Protein AF-A0A1E3VVE1-F1 (afdb_monomer_lite)

Organism: NCBI:txid1774970

Sequence (186 aa):
MEAKRVALVDAIGKYRAAEKAQRANGASNAAPSPAVTKALVAVREAETAFQTAHQAFSEAQDMSMVVTVPTAKLRGAAAQLDKATEDRVKTHVLSPGDGWVSDVRIRPGAVMNAGMPAFPLVESGPWWVNANFKETDLQRIRKGSRRPSSWTCIPATPSRVRLRASAPAPAPFSRCCRRRTPPATG

Secondary structure (DSSP, 8-state):
-HHHHHHHHHHHHHHHHHHHHHHHTT-TTSPPPHHHHHHHHHHHHHHHHHHHHHHHHHHHHHHHHS--HHHHHHHHHHHHHHHHHHHHHHTS---SSSEEE------TT----TTS----EEE-S---------HHHHTT--TT-EEEE--TTS-S--EEEEP---PPPPP---------PPPPP-

pLDDT: mean 76.8, std 15.18, range [36.53, 95.44]

Radius of gyration: 42.56 Å; chains: 1; bounding box: 85×66×102 Å

Foldseek 3Di:
DVVLVVQLVVLVVQLVVQLVVCVVVVNPPPDRDPSNVVSVVSNVVSVVVVVVVVVVVVVVVVVVVPCPVVNVVVVVVVVVVVVVVVVVVVVDDDDPADFDWPDQPDDVPDDDDPPDDRTDTDHPDDDDDDDDDDPVCVVVDDQQDWDFDDDPVDHDDGDTDGDDDDDDDDDPDDPPDDDDDDDDDD

InterPro domains:
  IPR050739 Membrane Fusion Protein [PTHR30386] (27-157)

Structure (mmCIF, N/CA/C/O backbone):
data_AF-A0A1E3VVE1-F1
#
_entry.id   AF-A0A1E3VVE1-F1
#
loop_
_atom_site.group_PDB
_atom_site.id
_atom_site.type_symbol
_atom_site.label_atom_id
_atom_site.label_alt_id
_atom_site.label_comp_id
_atom_site.label_asym_id
_atom_site.label_entity_id
_atom_site.label_seq_id
_atom_site.pdbx_PDB_ins_code
_atom_site.Cartn_x
_atom_site.Cartn_y
_atom_site.Cartn_z
_atom_site.occupancy
_atom_site.B_iso_or_equiv
_atom_site.auth_seq_id
_atom_site.auth_comp_id
_atom_site.auth_asym_id
_atom_site.auth_atom_id
_atom_site.pdbx_PDB_model_num
ATOM 1 N N . MET A 1 1 ? -24.008 -4.922 25.635 1.00 80.19 1 MET A N 1
ATOM 2 C CA . MET A 1 1 ? -24.597 -3.706 25.032 1.00 80.19 1 MET A CA 1
ATOM 3 C C . MET A 1 1 ? -26.110 -3.789 24.908 1.00 80.19 1 MET A C 1
ATOM 5 O O . MET A 1 1 ? -26.777 -2.963 25.516 1.00 80.19 1 MET A O 1
ATOM 9 N N . GLU A 1 2 ? -26.665 -4.793 24.218 1.00 86.62 2 GLU A N 1
ATOM 10 C CA . GLU A 1 2 ? -28.115 -4.839 23.950 1.00 86.62 2 GLU A CA 1
ATOM 11 C C . GLU A 1 2 ? -28.983 -4.852 25.217 1.00 86.62 2 GLU A C 1
ATOM 13 O O . GLU A 1 2 ? -29.911 -4.061 25.327 1.00 86.62 2 GLU A O 1
ATOM 18 N N . ALA A 1 3 ? -28.612 -5.625 26.241 1.00 88.44 3 ALA A N 1
ATOM 19 C CA . ALA A 1 3 ? -29.336 -5.631 27.517 1.00 88.44 3 ALA A CA 1
ATOM 20 C C . ALA A 1 3 ? -29.378 -4.251 28.212 1.00 88.44 3 ALA A C 1
ATOM 22 O O . ALA A 1 3 ? -30.385 -3.888 28.813 1.00 88.44 3 ALA A O 1
ATOM 23 N N . LYS A 1 4 ? -28.302 -3.454 28.115 1.00 90.19 4 LYS A N 1
ATOM 24 C CA . LYS A 1 4 ? -28.243 -2.096 28.689 1.00 90.19 4 LYS A CA 1
ATOM 25 C C . LYS A 1 4 ? -29.022 -1.089 27.838 1.00 90.19 4 LYS A C 1
ATOM 27 O O . LYS A 1 4 ? -29.654 -0.196 28.390 1.00 90.19 4 LYS A O 1
ATOM 32 N N . ARG A 1 5 ? -29.032 -1.272 26.512 1.00 91.69 5 ARG A N 1
ATOM 33 C CA . ARG A 1 5 ? -29.854 -0.492 25.574 1.00 91.69 5 ARG A CA 1
ATOM 34 C C . ARG A 1 5 ? -31.345 -0.700 25.839 1.00 91.69 5 ARG A C 1
ATOM 36 O O . ARG A 1 5 ? -32.075 0.275 25.969 1.00 91.69 5 ARG A O 1
ATOM 43 N N . VAL A 1 6 ? -31.774 -1.955 25.978 1.00 94.38 6 VAL A N 1
ATOM 44 C CA . VAL A 1 6 ? -33.163 -2.309 26.311 1.00 94.38 6 VAL A CA 1
ATOM 45 C C . VAL A 1 6 ? -33.553 -1.733 27.675 1.00 94.38 6 VAL A C 1
ATOM 47 O O . VAL A 1 6 ? -34.581 -1.074 27.777 1.00 94.38 6 VAL A O 1
ATOM 50 N N . ALA A 1 7 ? -32.689 -1.851 28.689 1.00 91.50 7 ALA A N 1
ATOM 51 C CA . ALA A 1 7 ? -32.942 -1.270 30.010 1.00 91.50 7 ALA A CA 1
ATOM 52 C C . ALA A 1 7 ? -33.111 0.264 29.988 1.00 91.50 7 ALA A C 1
ATOM 54 O O . ALA A 1 7 ? -33.963 0.796 30.700 1.00 91.50 7 ALA A O 1
ATOM 55 N N . LEU A 1 8 ? -32.341 0.979 29.157 1.00 92.94 8 LEU A N 1
ATOM 56 C CA . LEU A 1 8 ? -32.493 2.425 28.964 1.00 92.94 8 LEU A CA 1
ATOM 57 C C . LEU A 1 8 ? -33.828 2.770 28.291 1.00 92.94 8 LEU A C 1
ATOM 59 O O . LEU A 1 8 ? -34.530 3.678 28.736 1.00 92.94 8 LEU A O 1
ATOM 63 N N . VAL A 1 9 ? -34.207 2.028 27.248 1.00 94.25 9 VAL A N 1
ATOM 64 C CA . VAL A 1 9 ? -35.487 2.217 26.548 1.00 94.25 9 VAL A CA 1
ATOM 65 C C . VAL A 1 9 ? -36.670 1.951 27.484 1.00 94.25 9 VAL A C 1
ATOM 67 O O . VAL A 1 9 ? -37.613 2.745 27.513 1.00 94.25 9 VAL A O 1
ATOM 70 N N . ASP A 1 10 ? -36.592 0.910 28.311 1.00 94.06 10 ASP A N 1
ATOM 71 C CA . ASP A 1 10 ? -37.613 0.587 29.309 1.00 94.06 10 ASP A CA 1
ATOM 72 C C . ASP A 1 10 ? -37.726 1.672 30.391 1.00 94.06 10 ASP A C 1
ATOM 74 O O . ASP A 1 10 ? -38.835 2.044 30.790 1.00 94.06 10 ASP A O 1
ATOM 78 N N . ALA A 1 11 ? -36.599 2.222 30.856 1.00 92.81 11 ALA A N 1
ATOM 79 C CA . ALA A 1 11 ? -36.581 3.321 31.823 1.00 92.81 11 ALA A CA 1
ATOM 80 C C . ALA A 1 11 ? -37.224 4.596 31.246 1.00 92.81 11 ALA A C 1
ATOM 82 O O . ALA A 1 11 ? -38.060 5.223 31.905 1.00 92.81 11 ALA A O 1
ATOM 83 N N . ILE A 1 12 ? -36.916 4.936 29.989 1.00 94.25 12 ILE A N 1
ATOM 84 C CA . ILE A 1 12 ? -37.543 6.055 29.267 1.00 94.25 12 ILE A CA 1
ATOM 85 C C . ILE A 1 12 ? -39.048 5.807 29.088 1.00 94.25 12 ILE A C 1
ATOM 87 O O . ILE A 1 12 ? -39.853 6.728 29.252 1.00 94.25 12 ILE A O 1
ATOM 91 N N . GLY A 1 13 ? -39.451 4.568 28.792 1.00 93.94 13 GLY A N 1
ATOM 92 C CA . GLY A 1 13 ? -40.857 4.172 28.703 1.00 93.94 13 GLY A CA 1
ATOM 93 C C . GLY A 1 13 ? -41.615 4.403 30.013 1.00 93.94 13 GLY A C 1
ATOM 94 O O . GLY A 1 13 ? -42.691 5.006 30.008 1.00 93.94 13 GLY A O 1
ATOM 95 N N . LYS A 1 14 ? -41.024 4.008 31.148 1.00 90.31 14 LYS A N 1
ATOM 96 C CA . LYS A 1 14 ? -41.589 4.229 32.492 1.00 90.31 14 LYS A CA 1
ATOM 97 C C . LYS A 1 14 ? -41.673 5.714 32.853 1.00 90.31 14 LYS A C 1
ATOM 99 O O . LYS A 1 14 ? -42.687 6.139 33.405 1.00 90.31 14 LYS A O 1
ATOM 104 N N . TYR A 1 15 ? -40.665 6.509 32.495 1.00 91.75 15 TYR A N 1
ATOM 105 C CA . TYR A 1 15 ? -40.691 7.965 32.671 1.00 91.75 15 TYR A CA 1
ATOM 106 C C . TYR A 1 15 ? -41.840 8.616 31.889 1.00 91.75 15 TYR A C 1
ATOM 108 O O . TYR A 1 15 ? -42.638 9.356 32.463 1.00 91.75 15 TYR A O 1
ATOM 116 N N . ARG A 1 16 ? -42.000 8.268 30.605 1.00 92.00 16 ARG A N 1
ATOM 117 C CA . ARG A 1 16 ? -43.096 8.781 29.761 1.00 92.00 16 ARG A CA 1
ATOM 118 C C . ARG A 1 16 ? -44.476 8.375 30.283 1.00 92.00 16 ARG A C 1
ATOM 120 O O . ARG A 1 16 ? -45.411 9.172 30.233 1.00 92.00 16 ARG A O 1
ATOM 127 N N . ALA A 1 17 ? -44.615 7.152 30.796 1.00 91.12 17 ALA A N 1
ATOM 128 C CA . ALA A 1 17 ? -45.859 6.688 31.408 1.00 91.12 17 ALA A CA 1
ATOM 129 C C . ALA A 1 17 ? -46.194 7.471 32.691 1.00 91.12 17 ALA A C 1
ATOM 131 O O . ALA A 1 17 ? -47.341 7.887 32.867 1.00 91.12 17 ALA A O 1
ATOM 132 N N . ALA A 1 18 ? -45.197 7.727 33.545 1.00 87.19 18 ALA A N 1
ATOM 133 C CA . ALA A 1 18 ? -45.356 8.530 34.757 1.00 87.19 18 ALA A CA 1
ATOM 134 C C . ALA A 1 18 ? -45.726 9.989 34.438 1.00 87.19 18 ALA A C 1
ATOM 136 O O . ALA A 1 18 ? -46.613 10.555 35.076 1.00 87.19 18 ALA A O 1
ATOM 137 N N . GLU A 1 19 ? -45.116 10.578 33.408 1.00 87.00 19 GLU A N 1
ATOM 138 C CA . GLU A 1 19 ? -45.442 11.931 32.950 1.00 87.00 19 GLU A CA 1
ATOM 139 C C . GLU A 1 19 ? -46.878 12.017 32.404 1.00 87.00 19 GLU A C 1
ATOM 141 O O . GLU A 1 19 ? -47.630 12.932 32.749 1.00 87.00 19 GLU A O 1
ATOM 146 N N . LYS A 1 20 ? -47.306 11.031 31.603 1.00 87.62 20 LYS A N 1
ATOM 147 C CA . LYS A 1 20 ? -48.684 10.957 31.093 1.00 87.62 20 LYS A CA 1
ATOM 148 C C . LYS A 1 20 ? -49.701 10.814 32.229 1.00 87.62 20 LYS A C 1
ATOM 150 O O . LYS A 1 20 ? -50.738 11.471 32.188 1.00 87.62 20 LYS A O 1
ATOM 155 N N . ALA A 1 21 ? -49.397 10.007 33.246 1.00 85.94 21 ALA A N 1
ATOM 156 C CA . ALA A 1 21 ? -50.237 9.867 34.435 1.00 85.94 21 ALA A CA 1
ATOM 157 C C . ALA A 1 21 ? -50.316 11.176 35.244 1.00 85.94 21 ALA A C 1
ATOM 159 O O . ALA A 1 21 ? -51.396 11.562 35.685 1.00 85.94 21 ALA A O 1
ATOM 160 N N . GLN A 1 22 ? -49.205 11.909 35.376 1.00 82.19 22 GLN A N 1
ATOM 161 C CA . GLN A 1 22 ? -49.193 13.216 36.041 1.00 82.19 22 GLN A CA 1
ATOM 162 C C . GLN A 1 22 ? -50.038 14.257 35.284 1.00 82.19 22 GLN A C 1
ATOM 164 O O . GLN A 1 22 ? -50.779 15.017 35.909 1.00 82.19 22 GLN A O 1
ATOM 169 N N . ARG A 1 23 ? -49.990 14.257 33.944 1.00 82.06 23 ARG A N 1
ATOM 170 C CA . ARG A 1 23 ? -50.844 15.116 33.104 1.00 82.06 23 ARG A CA 1
ATOM 171 C C . ARG A 1 23 ? -52.324 14.733 33.192 1.00 82.06 23 ARG A C 1
ATOM 173 O O . ARG A 1 23 ? -53.169 15.621 33.233 1.00 82.06 23 ARG A O 1
ATOM 180 N N . ALA A 1 24 ? -52.638 13.437 33.258 1.00 83.31 24 ALA A N 1
ATOM 181 C CA . ALA A 1 24 ? -54.012 12.947 33.403 1.00 83.31 24 ALA A CA 1
ATOM 182 C C . ALA A 1 24 ? -54.656 13.366 34.738 1.00 83.31 24 ALA A C 1
ATOM 184 O O . ALA A 1 24 ? -55.852 13.630 34.781 1.00 83.31 24 ALA A O 1
ATOM 185 N N . ASN A 1 25 ? -53.858 13.512 35.799 1.00 77.31 25 ASN A N 1
ATOM 186 C CA . ASN A 1 25 ? -54.318 13.973 37.113 1.00 77.31 25 ASN A CA 1
ATOM 187 C C . ASN A 1 25 ? -54.492 15.507 37.214 1.00 77.31 25 ASN A C 1
ATOM 189 O O . ASN A 1 25 ? -54.613 16.034 38.316 1.00 77.31 25 ASN A O 1
ATOM 193 N N . GLY A 1 26 ? -54.464 16.247 36.096 1.00 68.38 26 GLY A N 1
ATOM 194 C CA . GLY A 1 26 ? -54.665 17.705 36.076 1.00 68.38 26 GLY A CA 1
ATOM 195 C C . GLY A 1 26 ? -53.500 18.530 36.646 1.00 68.38 26 GLY A C 1
ATOM 196 O O . GLY A 1 26 ? -53.610 19.744 36.784 1.00 68.38 26 GLY A O 1
ATOM 197 N N . ALA A 1 27 ? -52.364 17.897 36.951 1.00 64.81 27 ALA A N 1
ATOM 198 C CA . ALA A 1 27 ? -51.213 18.504 37.621 1.00 64.81 27 ALA A CA 1
ATOM 199 C C . ALA A 1 27 ? -50.162 19.068 36.641 1.00 64.81 27 ALA A C 1
ATOM 201 O O . ALA A 1 27 ? -48.963 19.025 36.920 1.00 64.81 27 ALA A O 1
ATOM 202 N N . SER A 1 28 ? -50.587 19.580 35.478 1.00 62.84 28 SER A N 1
ATOM 203 C CA . SER A 1 28 ? -49.683 19.968 34.380 1.00 62.84 28 SER A CA 1
ATOM 204 C C . SER A 1 28 ? -48.711 21.108 34.721 1.00 62.84 28 SER A C 1
ATOM 206 O O . SER A 1 28 ?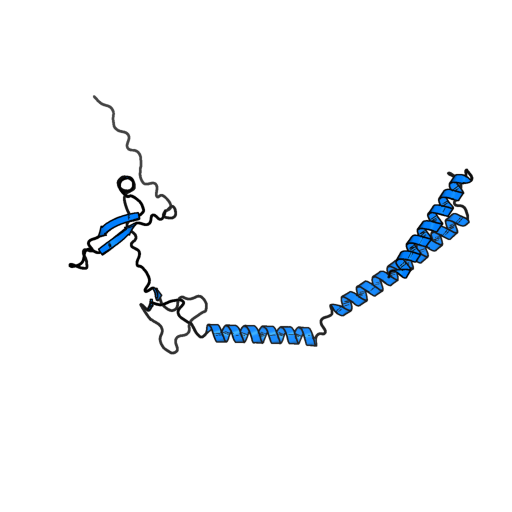 -47.684 21.217 34.063 1.00 62.84 28 SER A O 1
ATOM 208 N N . ASN A 1 29 ? -49.003 21.906 35.758 1.00 62.31 29 ASN A N 1
ATOM 209 C CA . ASN A 1 29 ? -48.165 23.016 36.243 1.00 62.31 29 ASN A CA 1
ATOM 210 C C . ASN A 1 29 ? -47.667 22.824 37.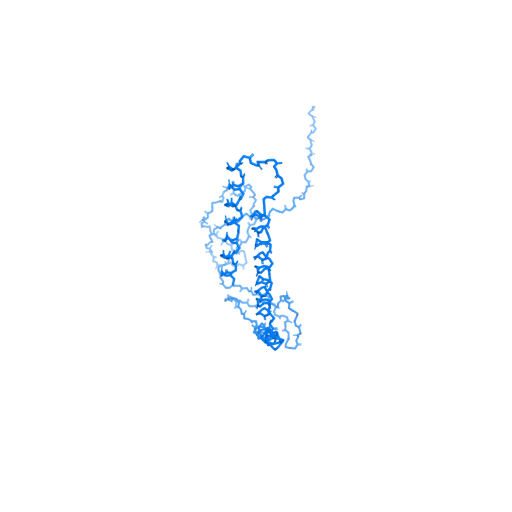695 1.00 62.31 29 ASN A C 1
ATOM 212 O O . ASN A 1 29 ? -47.123 23.757 38.283 1.00 62.31 29 ASN A O 1
ATOM 216 N N . ALA A 1 30 ? -47.879 21.650 38.301 1.00 63.06 30 ALA A N 1
ATOM 217 C CA . ALA A 1 30 ? -47.480 21.373 39.683 1.00 63.06 30 ALA A CA 1
ATOM 218 C C . ALA A 1 30 ? -46.089 20.724 39.758 1.00 63.06 30 ALA A C 1
ATOM 220 O O . ALA A 1 30 ? -45.635 20.089 38.803 1.00 63.06 30 ALA A O 1
ATOM 221 N N . ALA A 1 31 ? -45.431 20.859 40.916 1.00 71.62 31 ALA A N 1
ATOM 222 C CA . ALA A 1 31 ? -44.127 20.256 41.185 1.00 71.62 31 ALA A CA 1
ATOM 223 C C . ALA A 1 31 ? -44.095 18.756 40.806 1.00 71.62 31 ALA A C 1
ATOM 225 O O . ALA A 1 31 ? -45.119 18.074 40.928 1.00 71.62 31 ALA A O 1
ATOM 226 N N . PRO A 1 32 ? -42.944 18.227 40.342 1.00 74.88 32 PRO A N 1
ATOM 227 C CA . PRO A 1 32 ? -42.825 16.843 39.894 1.00 74.88 32 PRO A CA 1
ATOM 228 C C . PRO A 1 32 ? -43.364 15.871 40.939 1.00 74.88 32 PRO A C 1
ATOM 230 O O . PRO A 1 32 ? -42.965 15.910 42.105 1.00 74.88 32 PRO A O 1
ATOM 233 N N . SER A 1 33 ? -44.273 14.990 40.522 1.00 79.75 33 SER A N 1
ATOM 234 C CA . SER A 1 33 ? -44.787 13.963 41.420 1.00 79.75 33 SER A CA 1
ATOM 235 C C . SER A 1 33 ? -43.641 13.036 41.859 1.00 79.75 33 SER A C 1
ATOM 237 O O . SER A 1 33 ? -42.720 12.779 41.077 1.00 79.75 33 SER A O 1
ATOM 239 N N . PRO A 1 34 ? -43.688 12.459 43.074 1.00 85.56 34 PRO A N 1
ATOM 240 C CA . PRO A 1 34 ? -42.648 11.543 43.548 1.00 85.56 34 PRO A CA 1
ATOM 241 C C . PRO A 1 34 ? -42.446 10.329 42.620 1.00 85.56 34 PRO A C 1
ATOM 243 O O . PRO A 1 34 ? -41.362 9.749 42.595 1.00 85.56 34 PRO A O 1
ATOM 246 N N . ALA A 1 35 ? -43.459 9.961 41.827 1.00 85.94 35 ALA A N 1
ATOM 247 C CA . ALA A 1 35 ? -43.361 8.930 40.796 1.00 85.94 35 ALA A CA 1
ATOM 248 C C . ALA A 1 35 ? -42.480 9.359 39.607 1.00 85.94 35 ALA A C 1
ATOM 250 O O . ALA A 1 35 ? -41.630 8.582 39.170 1.00 85.94 35 ALA A O 1
ATOM 251 N N . VAL A 1 36 ? -42.633 10.595 39.118 1.00 87.25 36 VAL A N 1
ATOM 252 C CA . VAL A 1 36 ? -41.804 11.143 38.030 1.00 87.25 36 VAL A CA 1
ATOM 253 C C . VAL A 1 36 ? -40.362 11.340 38.490 1.00 87.25 36 VAL A C 1
ATOM 255 O O . VAL A 1 36 ? -39.443 10.971 37.762 1.00 87.25 36 VAL A O 1
ATOM 258 N N . THR A 1 37 ? -40.140 11.812 39.719 1.00 89.12 37 THR A N 1
ATOM 259 C CA . THR A 1 37 ? -38.785 11.965 40.276 1.00 89.12 37 THR A CA 1
ATOM 260 C C . THR A 1 37 ? -38.061 10.619 40.387 1.00 89.12 37 THR A C 1
ATOM 262 O O . THR A 1 37 ? -36.907 10.510 39.978 1.00 89.12 37 THR A O 1
ATOM 265 N N . LYS A 1 38 ? -38.741 9.560 40.855 1.00 90.44 38 LYS A N 1
ATOM 266 C CA . LYS A 1 38 ? -38.183 8.193 40.875 1.00 90.44 38 LYS A CA 1
ATOM 267 C C . LYS A 1 38 ? -37.865 7.677 39.470 1.00 90.44 38 LYS A C 1
ATOM 269 O O . LYS A 1 38 ? -36.810 7.084 39.262 1.00 90.44 38 LYS A O 1
ATOM 274 N N . ALA A 1 39 ? -38.756 7.912 38.506 1.00 90.88 39 ALA A N 1
ATOM 275 C CA . ALA A 1 39 ? -38.537 7.492 37.124 1.00 90.88 39 ALA A CA 1
ATOM 276 C C . ALA A 1 39 ? -37.362 8.237 36.466 1.00 90.88 39 ALA A C 1
ATOM 278 O O . ALA A 1 39 ? -36.604 7.631 35.714 1.00 90.88 39 ALA A O 1
ATOM 279 N N . LEU A 1 40 ? -37.166 9.520 36.784 1.00 91.56 40 LEU A N 1
ATOM 280 C CA . LEU A 1 40 ? -36.034 10.311 36.301 1.00 91.56 40 LEU A CA 1
ATOM 281 C C . LEU A 1 40 ? -34.693 9.776 36.826 1.00 91.56 40 LEU A C 1
ATOM 283 O O . LEU A 1 40 ? -33.742 9.646 36.057 1.00 91.56 40 LEU A O 1
ATOM 287 N N . VAL A 1 41 ? -34.623 9.433 38.117 1.00 93.88 41 VAL A N 1
ATOM 288 C CA . VAL A 1 41 ? -33.426 8.815 38.712 1.00 93.88 41 VAL A CA 1
ATOM 289 C C . VAL A 1 41 ? -33.112 7.484 38.021 1.00 93.88 41 VAL A C 1
ATOM 291 O O . VAL A 1 41 ? -31.975 7.271 37.611 1.00 93.88 41 VAL A O 1
ATOM 294 N N . ALA A 1 42 ? -34.127 6.651 37.771 1.00 91.94 42 ALA A N 1
ATOM 295 C CA . ALA A 1 42 ? -33.956 5.382 37.061 1.00 91.94 42 ALA A CA 1
ATOM 296 C C . ALA A 1 42 ? -33.455 5.554 35.611 1.00 91.94 42 ALA A C 1
ATOM 298 O O . ALA A 1 42 ? -32.641 4.759 35.145 1.00 91.94 42 ALA A O 1
ATOM 299 N N . VAL A 1 43 ? -33.904 6.594 34.893 1.00 95.31 43 VAL A N 1
ATOM 300 C CA . VAL A 1 43 ? -33.374 6.924 33.554 1.00 95.31 43 VAL A CA 1
ATOM 301 C C . VAL A 1 43 ? -31.901 7.314 33.641 1.00 95.31 43 VAL A C 1
ATOM 303 O O . VAL A 1 43 ? -31.096 6.825 32.853 1.00 95.31 43 VAL A O 1
ATOM 306 N N . ARG A 1 44 ? -31.533 8.145 34.620 1.00 94.25 44 ARG A N 1
ATOM 307 C CA . ARG A 1 44 ? -30.153 8.612 34.787 1.00 94.25 44 ARG A CA 1
ATOM 308 C C . ARG A 1 44 ? -29.195 7.473 35.140 1.00 94.25 44 ARG A C 1
ATOM 310 O O . ARG A 1 44 ? -28.093 7.424 34.607 1.00 94.25 44 ARG A O 1
ATOM 317 N N . GLU A 1 45 ? -29.624 6.536 35.981 1.00 92.94 45 GLU A N 1
ATOM 318 C CA . GLU A 1 45 ? -28.867 5.316 36.296 1.00 92.94 45 GLU A CA 1
ATOM 319 C C . GLU A 1 45 ? -28.736 4.374 35.088 1.00 92.94 45 GLU A C 1
ATOM 321 O O . GLU A 1 45 ? -27.679 3.785 34.859 1.00 92.94 45 GLU A O 1
ATOM 326 N N . ALA A 1 46 ? -29.792 4.236 34.281 1.00 93.44 46 ALA A N 1
ATOM 327 C CA . ALA A 1 46 ? -29.736 3.432 33.063 1.00 93.44 46 ALA A CA 1
ATOM 328 C C . ALA A 1 46 ? -28.813 4.056 32.001 1.00 93.44 46 ALA A C 1
ATOM 330 O O . ALA A 1 46 ? -28.115 3.333 31.288 1.00 93.44 46 ALA A O 1
ATOM 331 N N . GLU A 1 47 ? -28.775 5.386 31.916 1.00 93.12 47 GLU A N 1
ATOM 332 C CA . GLU A 1 47 ? -27.911 6.120 30.995 1.00 93.12 47 GLU A CA 1
ATOM 333 C C . GLU A 1 47 ? -26.438 5.993 31.387 1.00 93.12 47 GLU A C 1
ATOM 335 O O . GLU A 1 47 ? -25.616 5.640 30.541 1.00 93.12 47 GLU A O 1
ATOM 340 N N . THR A 1 48 ? -26.093 6.164 32.668 1.00 95.44 48 THR A N 1
ATOM 341 C CA . THR A 1 48 ? -24.714 5.940 33.132 1.00 95.44 48 THR A CA 1
ATOM 342 C C . THR A 1 48 ? -24.277 4.493 32.905 1.00 95.44 48 THR A C 1
ATOM 344 O O . THR A 1 48 ? -23.166 4.261 32.434 1.00 95.44 48 THR A O 1
ATOM 347 N N . ALA A 1 49 ? -25.158 3.516 33.142 1.00 92.25 49 ALA A N 1
ATOM 348 C CA . ALA A 1 49 ? -24.880 2.105 32.875 1.00 92.25 49 ALA A CA 1
ATOM 349 C C . ALA A 1 49 ? -24.736 1.769 31.377 1.00 92.25 49 ALA A C 1
ATOM 351 O O . ALA A 1 49 ? -24.039 0.814 31.025 1.00 92.25 49 ALA A O 1
ATOM 352 N N . PHE A 1 50 ? -25.407 2.508 30.490 1.00 94.25 50 PHE A N 1
ATOM 353 C CA . PHE A 1 50 ? -25.216 2.386 29.045 1.00 94.25 50 PHE A CA 1
ATOM 354 C C . PHE A 1 50 ? -23.889 3.013 28.610 1.00 94.25 50 PHE A C 1
ATOM 356 O O . PHE A 1 50 ? -23.149 2.388 27.852 1.00 94.25 50 PHE A O 1
ATOM 363 N N . GLN A 1 51 ? -23.561 4.199 29.127 1.00 93.19 51 GLN A N 1
ATOM 364 C CA . GLN A 1 51 ? -22.316 4.903 28.816 1.00 93.19 51 GLN A CA 1
ATOM 365 C C . GLN A 1 51 ? -21.084 4.113 29.264 1.00 93.19 51 GLN A C 1
ATOM 367 O O . GLN A 1 51 ? -20.152 3.955 28.482 1.00 93.19 51 GLN A O 1
ATOM 372 N N . THR A 1 52 ? -21.092 3.532 30.468 1.00 94.19 52 THR A N 1
ATOM 373 C CA . THR A 1 52 ? -19.977 2.690 30.937 1.00 94.19 52 THR A CA 1
ATOM 374 C C . THR A 1 52 ? -19.803 1.435 30.086 1.00 94.19 52 THR A C 1
ATOM 376 O O . THR A 1 52 ? -18.684 1.070 29.735 1.00 94.19 52 THR A O 1
ATOM 379 N N . ALA A 1 53 ? -20.905 0.793 29.688 1.00 91.56 53 ALA A N 1
ATOM 380 C CA . ALA A 1 53 ? -20.855 -0.349 28.783 1.00 91.56 53 ALA A CA 1
ATOM 381 C C . ALA A 1 53 ? -20.359 0.047 27.380 1.00 91.56 53 ALA A C 1
ATOM 383 O O . ALA A 1 53 ? -19.655 -0.735 26.742 1.00 91.56 53 ALA A O 1
ATOM 384 N N . HIS A 1 54 ? -20.711 1.247 26.905 1.00 91.19 54 HIS A N 1
ATOM 385 C CA . HIS A 1 54 ? -20.247 1.776 25.626 1.00 91.19 54 HIS A CA 1
ATOM 386 C C . HIS A 1 54 ? -18.748 2.078 25.642 1.00 91.19 54 HIS A C 1
ATOM 388 O O . HIS A 1 54 ? -18.052 1.650 24.726 1.00 91.19 54 HIS A O 1
ATOM 394 N N . GLN A 1 55 ? -18.251 2.719 26.704 1.00 91.00 55 GLN A N 1
ATOM 395 C CA . GLN A 1 55 ? -16.824 2.994 26.893 1.00 91.00 55 GLN A CA 1
ATOM 396 C C . GLN A 1 55 ? -16.000 1.703 26.973 1.00 91.00 55 GLN A C 1
ATOM 398 O O . GLN A 1 55 ? -15.021 1.552 26.248 1.00 91.00 55 GLN A O 1
ATOM 403 N N . ALA A 1 56 ? -16.450 0.712 27.748 1.00 89.06 56 ALA A N 1
ATOM 404 C CA . ALA A 1 56 ? -15.781 -0.589 27.809 1.00 89.06 56 ALA A CA 1
ATOM 405 C C . ALA A 1 56 ? -15.762 -1.309 26.445 1.00 89.06 56 ALA A C 1
ATOM 407 O O . ALA A 1 56 ? -14.821 -2.034 26.125 1.00 89.06 56 ALA A O 1
ATOM 408 N N . PHE A 1 57 ? -16.799 -1.117 25.621 1.00 87.31 57 PHE A N 1
ATOM 409 C CA . PHE A 1 57 ? -16.839 -1.663 24.266 1.00 87.31 57 PHE A CA 1
ATOM 410 C C . PHE A 1 57 ? -15.875 -0.938 23.319 1.00 87.31 57 PHE A C 1
ATOM 412 O O . PHE A 1 57 ? -15.169 -1.613 22.572 1.00 87.31 57 PHE A O 1
ATOM 419 N N . SER A 1 58 ? -15.815 0.399 23.350 1.00 84.06 58 SER A N 1
ATOM 420 C CA . SER A 1 58 ? -14.858 1.157 22.532 1.00 84.06 58 SER A CA 1
ATOM 421 C C . SER A 1 58 ? -13.416 0.830 22.913 1.00 84.06 58 SER A C 1
ATOM 423 O O . SER A 1 58 ? -12.616 0.535 22.034 1.00 84.06 58 SER A O 1
ATOM 425 N N . GLU A 1 59 ? -13.107 0.744 24.209 1.00 84.38 59 GLU A N 1
ATOM 426 C CA . GLU A 1 59 ? -11.776 0.352 24.694 1.00 84.38 59 GLU A CA 1
ATOM 427 C C . GLU A 1 59 ? -11.390 -1.064 24.234 1.00 84.38 59 GLU A C 1
ATOM 429 O O . GLU A 1 59 ? -10.259 -1.303 23.809 1.00 84.38 59 GLU A O 1
ATOM 434 N N . ALA A 1 60 ? -12.334 -2.011 24.256 1.00 82.75 60 ALA A N 1
ATOM 435 C CA . ALA A 1 60 ? -12.102 -3.363 23.750 1.00 82.75 60 ALA A CA 1
ATOM 436 C C . ALA A 1 60 ? -11.890 -3.403 22.223 1.00 82.75 60 ALA A C 1
ATOM 438 O O . ALA A 1 60 ? -11.096 -4.212 21.734 1.00 82.75 60 ALA A O 1
ATOM 439 N N . GLN A 1 61 ? -12.569 -2.538 21.461 1.00 77.06 61 GLN A N 1
ATOM 440 C CA . GLN A 1 61 ? -12.330 -2.402 20.021 1.00 77.06 61 GLN A CA 1
ATOM 441 C C . GLN A 1 61 ? -10.962 -1.783 19.728 1.00 77.06 61 GLN A C 1
ATOM 443 O O . GLN A 1 61 ? -10.238 -2.302 18.872 1.00 77.06 61 GLN A O 1
ATOM 448 N N . ASP A 1 62 ? -10.575 -0.750 20.472 1.00 70.38 62 ASP A N 1
ATOM 449 C CA . ASP A 1 62 ? -9.278 -0.089 20.335 1.00 70.38 62 ASP A CA 1
ATOM 450 C C . ASP A 1 62 ? -8.130 -1.051 20.664 1.00 70.38 62 ASP A C 1
ATOM 452 O O . ASP A 1 62 ? -7.153 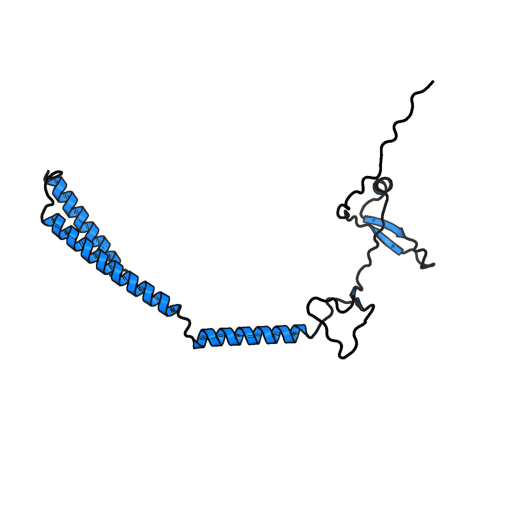-1.125 19.920 1.00 70.38 62 ASP A O 1
ATOM 456 N N . MET A 1 63 ? -8.287 -1.894 21.690 1.00 63.84 63 MET A N 1
ATOM 457 C CA . MET A 1 63 ? -7.345 -2.975 22.014 1.00 63.84 63 MET A CA 1
ATOM 458 C C . MET A 1 63 ? -7.155 -3.973 20.861 1.00 63.84 63 MET A C 1
ATOM 460 O O . MET A 1 63 ? -6.049 -4.477 20.671 1.00 63.84 63 MET A O 1
ATOM 464 N N . SER A 1 64 ? -8.190 -4.236 20.053 1.00 60.47 64 SER A N 1
ATOM 465 C CA . SER A 1 64 ? -8.060 -5.081 18.853 1.00 60.47 64 SER A CA 1
ATOM 466 C C . SER A 1 64 ? -7.294 -4.392 17.713 1.00 60.47 64 SER A C 1
ATOM 468 O O . SER A 1 64 ? -6.692 -5.068 16.875 1.00 60.47 64 SER A O 1
ATOM 470 N N . MET A 1 65 ? -7.272 -3.053 17.700 1.00 57.56 65 MET A N 1
ATOM 471 C CA . MET A 1 65 ? -6.488 -2.243 16.761 1.00 57.56 65 MET A CA 1
ATOM 472 C C . MET A 1 65 ? -5.073 -1.935 17.254 1.00 57.56 65 MET A C 1
ATOM 474 O O . MET A 1 65 ? -4.251 -1.466 16.461 1.00 57.56 65 MET A O 1
ATOM 478 N N . VAL A 1 66 ? -4.738 -2.239 18.515 1.00 58.81 66 VAL A N 1
ATOM 479 C CA . VAL A 1 66 ? -3.348 -2.261 18.981 1.00 58.81 66 VAL A CA 1
ATOM 480 C C . VAL A 1 66 ? -2.666 -3.460 18.329 1.00 58.81 66 VAL A C 1
ATOM 482 O O . VAL A 1 66 ? -2.549 -4.549 18.887 1.00 58.81 66 VAL A O 1
ATOM 485 N N . VAL A 1 67 ? -2.224 -3.234 17.091 1.00 57.88 67 VAL A N 1
ATOM 486 C CA . VAL A 1 67 ? -1.275 -4.056 16.349 1.00 57.88 67 VAL A CA 1
ATOM 487 C C . VAL A 1 67 ? -0.110 -4.295 17.297 1.00 57.88 67 VAL A C 1
ATOM 489 O O . VAL A 1 67 ? 0.723 -3.416 17.515 1.00 57.88 67 VAL A O 1
ATOM 492 N N . THR A 1 68 ? -0.102 -5.468 17.927 1.00 59.38 68 THR A N 1
ATOM 493 C CA . THR A 1 68 ? 0.892 -5.866 18.918 1.00 59.38 68 THR A CA 1
ATOM 494 C C . THR A 1 68 ? 2.240 -5.581 18.277 1.00 59.38 68 THR A C 1
ATOM 496 O O . THR A 1 68 ? 2.482 -6.076 17.182 1.00 59.38 68 THR A O 1
ATOM 499 N N . VAL A 1 69 ? 3.088 -4.749 18.883 1.00 58.09 69 VAL A N 1
ATOM 500 C CA . VAL A 1 69 ? 4.401 -4.313 18.358 1.00 58.09 69 VAL A CA 1
ATOM 501 C C . VAL A 1 69 ? 5.171 -5.374 17.527 1.00 58.09 69 VAL A C 1
ATOM 503 O O . VAL A 1 69 ? 5.748 -4.994 16.503 1.00 58.09 69 VAL A O 1
ATOM 506 N N . PRO A 1 70 ? 5.167 -6.688 17.856 1.00 61.62 70 PRO A N 1
ATOM 507 C CA . PRO A 1 70 ? 5.687 -7.739 16.969 1.00 61.62 70 PRO A CA 1
ATOM 508 C C . PRO A 1 70 ? 5.050 -7.801 15.567 1.00 61.62 70 PRO A C 1
ATOM 510 O O . PRO A 1 70 ? 5.770 -7.953 14.588 1.00 61.62 70 PRO A O 1
ATOM 513 N N . THR A 1 71 ? 3.736 -7.637 15.429 1.00 70.38 71 THR A N 1
ATOM 514 C CA . THR A 1 71 ? 3.019 -7.643 14.140 1.00 70.38 71 THR A CA 1
ATOM 515 C C . THR A 1 71 ? 3.285 -6.391 13.302 1.00 70.38 71 THR A C 1
ATOM 517 O O . THR A 1 71 ? 3.404 -6.498 12.084 1.00 70.38 71 THR A O 1
ATOM 520 N N . ALA A 1 72 ? 3.464 -5.218 13.921 1.00 76.75 72 ALA A N 1
ATOM 521 C CA . ALA A 1 72 ? 3.859 -4.000 13.205 1.00 76.75 72 ALA A CA 1
ATOM 522 C C . ALA A 1 72 ? 5.287 -4.118 12.654 1.00 76.75 72 ALA A C 1
ATOM 524 O O . ALA A 1 72 ? 5.528 -3.825 11.484 1.00 76.75 72 ALA A O 1
ATOM 525 N N . LYS A 1 73 ? 6.225 -4.616 13.473 1.00 79.81 73 LYS A N 1
ATOM 526 C CA . LYS A 1 73 ? 7.602 -4.895 13.039 1.00 79.81 73 LYS A CA 1
ATOM 527 C C . LYS A 1 73 ? 7.654 -5.984 11.967 1.00 79.81 73 LYS A C 1
ATOM 529 O O . LYS A 1 73 ? 8.391 -5.827 11.003 1.00 79.81 73 LYS A O 1
ATOM 534 N N . LEU A 1 74 ? 6.842 -7.036 12.092 1.00 82.94 74 LEU A N 1
ATOM 535 C CA . LEU A 1 74 ? 6.734 -8.096 11.089 1.00 82.94 74 LEU A CA 1
ATOM 536 C C . LEU A 1 74 ? 6.193 -7.564 9.756 1.00 82.94 74 LEU A C 1
ATOM 538 O O . LEU A 1 74 ? 6.762 -7.862 8.713 1.00 82.94 74 LEU A O 1
ATOM 542 N N . ARG A 1 75 ? 5.145 -6.729 9.779 1.00 82.88 75 ARG A N 1
ATOM 543 C CA . ARG A 1 75 ? 4.629 -6.056 8.573 1.00 82.88 75 ARG A CA 1
ATOM 544 C C . ARG A 1 75 ? 5.663 -5.116 7.957 1.00 82.88 75 ARG A C 1
ATOM 546 O O . ARG A 1 75 ? 5.801 -5.088 6.741 1.00 82.88 75 ARG A O 1
ATOM 553 N N . GLY A 1 76 ? 6.411 -4.384 8.783 1.00 86.12 76 GLY A N 1
ATOM 554 C CA . GLY A 1 76 ? 7.511 -3.538 8.318 1.00 86.12 76 GLY A CA 1
ATOM 555 C C . GLY A 1 76 ? 8.625 -4.346 7.650 1.00 86.12 76 GLY A C 1
ATOM 556 O O . GLY A 1 76 ? 9.076 -3.985 6.568 1.00 86.12 76 GLY A O 1
ATOM 557 N N . ALA A 1 77 ? 9.024 -5.467 8.255 1.00 86.38 77 ALA A N 1
ATOM 558 C CA . ALA A 1 77 ? 10.018 -6.376 7.692 1.00 86.38 77 ALA A CA 1
ATOM 559 C C . ALA A 1 77 ? 9.529 -7.037 6.391 1.00 86.38 77 ALA A C 1
ATOM 561 O O . ALA A 1 77 ? 10.296 -7.137 5.438 1.00 86.38 77 ALA A O 1
ATOM 562 N N . ALA A 1 78 ? 8.251 -7.422 6.317 1.00 89.00 78 ALA A N 1
ATOM 563 C CA . ALA A 1 78 ? 7.641 -7.942 5.093 1.00 89.00 78 ALA A CA 1
ATOM 564 C C . ALA A 1 78 ? 7.656 -6.895 3.967 1.00 89.00 78 ALA A C 1
ATOM 566 O O . ALA A 1 78 ? 8.147 -7.176 2.881 1.00 89.00 78 ALA A O 1
ATOM 567 N N . ALA A 1 79 ? 7.251 -5.653 4.251 1.00 92.50 79 ALA A N 1
ATOM 568 C CA . ALA A 1 79 ? 7.292 -4.570 3.267 1.00 92.50 79 ALA A CA 1
ATOM 569 C C . ALA A 1 79 ? 8.723 -4.254 2.785 1.00 92.50 79 ALA A C 1
ATOM 571 O O . ALA A 1 79 ? 8.933 -3.917 1.619 1.00 92.50 79 ALA A O 1
ATOM 572 N N . GLN A 1 80 ? 9.726 -4.368 3.663 1.00 93.38 80 GLN A N 1
ATOM 573 C CA . GLN A 1 80 ? 11.134 -4.234 3.276 1.00 93.38 80 GLN A CA 1
ATOM 574 C C . GLN A 1 80 ? 11.595 -5.376 2.366 1.00 93.38 80 GLN A C 1
ATOM 576 O O . GLN A 1 80 ? 12.336 -5.127 1.414 1.00 93.38 80 GLN A O 1
ATOM 581 N N . LEU A 1 81 ? 11.149 -6.605 2.635 1.00 94.19 81 LEU A N 1
ATOM 582 C CA . LEU A 1 81 ? 11.442 -7.768 1.802 1.00 94.19 81 LEU A CA 1
ATOM 583 C C . LEU A 1 81 ? 10.794 -7.643 0.418 1.00 94.19 81 LEU A C 1
ATOM 585 O O . LEU A 1 81 ? 11.462 -7.889 -0.587 1.00 94.19 81 LEU A O 1
ATOM 589 N N . ASP A 1 82 ? 9.545 -7.189 0.353 1.00 94.00 82 ASP A N 1
ATOM 590 C CA . ASP A 1 82 ? 8.837 -6.956 -0.910 1.00 94.00 82 ASP A CA 1
ATOM 591 C C . ASP A 1 82 ? 9.539 -5.878 -1.737 1.00 94.00 82 ASP A C 1
ATOM 593 O O . ASP A 1 82 ? 9.833 -6.083 -2.916 1.00 94.00 82 ASP A O 1
ATOM 597 N N . LYS A 1 83 ? 9.922 -4.765 -1.098 1.00 93.56 83 LYS A N 1
ATOM 598 C CA . LYS A 1 83 ? 10.691 -3.702 -1.751 1.00 93.56 83 LYS A CA 1
ATOM 599 C C . LYS A 1 83 ? 12.026 -4.212 -2.298 1.00 93.56 83 LYS A C 1
ATOM 601 O O . LYS A 1 83 ? 12.338 -3.972 -3.460 1.00 93.56 83 LYS A O 1
ATOM 606 N N . ALA A 1 84 ? 12.799 -4.943 -1.493 1.00 92.88 84 ALA A N 1
ATOM 607 C CA . ALA A 1 84 ? 14.074 -5.508 -1.934 1.00 92.88 84 ALA A CA 1
ATOM 608 C C . ALA A 1 84 ? 13.895 -6.508 -3.091 1.00 92.88 84 ALA A C 1
ATOM 610 O O . ALA A 1 84 ? 14.733 -6.584 -3.993 1.00 92.88 84 ALA A O 1
ATOM 611 N N . THR A 1 85 ? 12.789 -7.253 -3.089 1.00 93.62 85 THR A N 1
ATOM 612 C CA . THR A 1 85 ? 12.443 -8.194 -4.160 1.00 93.62 85 THR A CA 1
ATOM 613 C C . THR A 1 85 ? 12.102 -7.456 -5.452 1.00 93.62 85 THR A C 1
ATOM 615 O O . THR A 1 85 ? 12.630 -7.809 -6.508 1.00 93.62 85 THR A O 1
ATOM 618 N N . GLU A 1 86 ? 11.288 -6.401 -5.388 1.00 91.00 86 GLU A N 1
ATOM 619 C CA . GLU A 1 86 ? 11.001 -5.556 -6.549 1.00 91.00 86 GLU A CA 1
ATOM 620 C C . GLU A 1 86 ? 12.260 -4.889 -7.104 1.00 91.00 86 GLU A C 1
ATOM 622 O O . GLU A 1 86 ? 12.475 -4.898 -8.317 1.00 91.00 86 GLU A O 1
ATOM 627 N N . ASP A 1 87 ? 13.100 -4.332 -6.231 1.00 89.75 87 ASP A N 1
ATOM 628 C CA . ASP A 1 87 ? 14.345 -3.678 -6.630 1.00 89.75 87 ASP A CA 1
ATOM 629 C C . ASP A 1 87 ? 15.270 -4.679 -7.340 1.00 89.75 87 ASP A C 1
ATOM 631 O O . ASP A 1 87 ? 15.849 -4.355 -8.378 1.00 89.75 87 ASP A O 1
ATOM 635 N N . ARG A 1 88 ? 15.329 -5.933 -6.864 1.00 90.94 88 ARG A N 1
ATOM 636 C CA . ARG A 1 88 ? 16.068 -7.023 -7.522 1.00 90.94 88 ARG A CA 1
ATOM 637 C C . ARG A 1 88 ? 15.506 -7.377 -8.898 1.00 90.94 88 ARG A C 1
ATOM 639 O O . ARG A 1 88 ? 16.287 -7.664 -9.801 1.00 90.94 88 ARG A O 1
ATOM 646 N N . VAL A 1 89 ? 14.188 -7.393 -9.077 1.00 89.88 89 VAL A N 1
ATOM 647 C CA . VAL A 1 89 ? 13.587 -7.658 -10.397 1.00 89.88 89 VAL A CA 1
ATOM 648 C C . VAL A 1 89 ? 13.871 -6.496 -11.352 1.00 89.88 89 VAL A C 1
ATOM 650 O O . VAL A 1 89 ? 14.243 -6.728 -12.499 1.00 89.88 89 VAL A O 1
ATOM 653 N N . LYS A 1 90 ? 13.800 -5.250 -10.869 1.00 87.31 90 LYS A N 1
ATOM 654 C CA . LYS A 1 90 ? 14.064 -4.036 -11.662 1.00 87.31 90 LYS A CA 1
ATOM 655 C C . LYS A 1 90 ? 15.526 -3.885 -12.107 1.00 87.31 90 LYS A C 1
ATOM 657 O O . LYS A 1 90 ? 15.782 -3.106 -13.021 1.00 87.31 90 LYS A O 1
ATOM 662 N N . THR A 1 91 ? 16.482 -4.629 -11.533 1.00 86.38 91 THR A N 1
ATOM 663 C CA . THR A 1 91 ? 17.863 -4.671 -12.063 1.00 86.38 91 THR A CA 1
ATOM 664 C C . THR A 1 91 ? 17.966 -5.405 -13.401 1.00 86.38 91 THR A C 1
ATOM 666 O O . THR A 1 91 ? 18.909 -5.169 -14.155 1.00 86.38 91 THR A O 1
ATOM 669 N N . HIS A 1 92 ? 16.994 -6.263 -13.722 1.00 86.38 92 HIS A N 1
ATOM 670 C CA . HIS A 1 92 ? 16.924 -6.977 -14.991 1.00 86.38 92 HIS A CA 1
ATOM 671 C C . HIS A 1 92 ? 15.999 -6.215 -15.942 1.00 86.38 92 HIS A C 1
ATOM 673 O O . HIS A 1 92 ? 14.782 -6.393 -15.940 1.00 86.38 92 HIS A O 1
ATOM 679 N N . VAL A 1 93 ? 16.582 -5.339 -16.759 1.00 84.44 93 VAL A N 1
ATOM 680 C CA . VAL A 1 93 ? 15.829 -4.569 -17.756 1.00 84.44 93 VAL A CA 1
ATOM 681 C C . VAL A 1 93 ? 15.528 -5.459 -18.961 1.00 84.44 93 VAL A C 1
ATOM 683 O O . VAL A 1 93 ? 16.427 -5.821 -19.718 1.00 84.44 93 VAL A O 1
ATOM 686 N N . LEU A 1 94 ? 14.254 -5.815 -19.127 1.00 86.19 94 LEU A N 1
ATOM 687 C CA . LEU A 1 94 ? 13.749 -6.576 -20.271 1.00 86.19 94 LEU A CA 1
ATOM 688 C C . LEU A 1 94 ? 13.239 -5.633 -21.367 1.00 86.19 94 LEU A C 1
ATOM 690 O O . LEU A 1 94 ? 12.755 -4.536 -21.084 1.00 86.19 94 LEU A O 1
ATOM 694 N N . SER A 1 95 ? 13.326 -6.076 -22.622 1.00 86.19 95 SER A N 1
ATOM 695 C CA . SER A 1 95 ? 12.767 -5.324 -23.748 1.00 86.19 95 SER A CA 1
ATOM 696 C C . SER A 1 95 ? 11.231 -5.347 -23.702 1.00 86.19 95 SER A C 1
ATOM 698 O O . SER A 1 95 ? 10.665 -6.431 -23.554 1.00 86.19 95 SER A O 1
ATOM 700 N N . PRO A 1 96 ? 10.536 -4.202 -23.860 1.00 84.12 96 PRO A N 1
ATOM 701 C CA . PRO A 1 96 ? 9.072 -4.159 -23.916 1.00 84.12 96 PRO A CA 1
ATOM 702 C C . PRO A 1 96 ? 8.484 -4.766 -25.202 1.00 84.12 96 PRO A C 1
ATOM 704 O O . PRO A 1 96 ? 7.298 -5.083 -25.233 1.00 84.12 96 PRO A O 1
ATOM 707 N N . GLY A 1 97 ? 9.286 -4.928 -26.257 1.00 84.94 97 GLY A N 1
ATOM 708 C CA . GLY A 1 97 ? 8.855 -5.513 -27.525 1.00 84.94 97 GLY A CA 1
ATOM 709 C C . GLY A 1 97 ? 10.022 -5.851 -28.450 1.00 84.94 97 GLY A C 1
ATOM 710 O O . GLY A 1 97 ? 11.186 -5.586 -28.134 1.00 84.94 97 GLY A O 1
ATOM 711 N N . ASP A 1 98 ? 9.703 -6.435 -29.602 1.00 83.38 98 ASP A N 1
ATOM 712 C CA . ASP A 1 98 ? 10.691 -6.825 -30.605 1.00 83.38 98 ASP A CA 1
ATOM 713 C C . ASP A 1 98 ? 11.212 -5.606 -31.371 1.00 83.38 98 ASP A C 1
ATOM 715 O O . ASP A 1 98 ? 10.448 -4.808 -31.928 1.00 83.38 98 ASP A O 1
ATOM 719 N N . GLY A 1 99 ? 12.531 -5.475 -31.462 1.00 85.81 99 GLY A N 1
ATOM 720 C CA . GLY A 1 99 ? 13.148 -4.315 -32.081 1.00 85.81 99 GLY A CA 1
ATOM 721 C C . GLY A 1 99 ? 14.665 -4.383 -32.130 1.00 85.81 99 GLY A C 1
ATOM 722 O O . GLY A 1 99 ? 15.283 -5.394 -31.802 1.00 85.81 99 GLY A O 1
ATOM 723 N N . TRP A 1 100 ? 15.252 -3.269 -32.542 1.00 84.38 100 TRP A N 1
ATOM 724 C CA . TRP A 1 100 ? 16.689 -3.085 -32.668 1.00 84.38 100 TRP A CA 1
ATOM 725 C C . TRP A 1 100 ? 17.144 -2.031 -31.674 1.00 84.38 100 TRP A C 1
ATOM 727 O O . TRP A 1 100 ? 16.560 -0.950 -31.584 1.00 84.38 100 TRP A O 1
ATOM 737 N N . VAL A 1 101 ? 18.203 -2.332 -30.934 1.00 85.75 101 VAL A N 1
ATOM 738 C CA . VAL A 1 101 ? 18.822 -1.357 -30.040 1.00 85.75 101 VAL A CA 1
ATOM 739 C C . VAL A 1 101 ? 19.775 -0.484 -30.854 1.00 85.75 101 VAL A C 1
ATOM 741 O O . VAL A 1 101 ? 20.619 -1.005 -31.585 1.00 85.75 101 VAL A O 1
ATOM 744 N N . SER A 1 102 ? 19.648 0.838 -30.733 1.00 83.38 102 SER A N 1
ATOM 745 C CA . SER A 1 102 ? 20.579 1.798 -31.338 1.00 83.38 102 SER A CA 1
ATOM 746 C C . SER A 1 102 ? 21.365 2.559 -30.259 1.00 83.38 102 SER A C 1
ATOM 748 O O . SER A 1 102 ? 20.949 2.609 -29.109 1.00 83.38 102 SER A O 1
ATOM 750 N N . ASP A 1 103 ? 22.540 3.095 -30.611 1.00 79.06 103 ASP A N 1
ATOM 751 C CA . ASP A 1 103 ? 23.388 3.956 -29.754 1.00 79.06 103 ASP A CA 1
ATOM 752 C C . ASP A 1 103 ? 23.598 3.453 -28.302 1.00 79.06 103 ASP A C 1
ATOM 754 O O . ASP A 1 103 ? 23.296 4.138 -27.322 1.00 79.06 103 ASP A O 1
ATOM 758 N N . VAL A 1 104 ? 24.132 2.233 -28.142 1.00 82.12 104 VAL A N 1
ATOM 759 C CA . VAL A 1 104 ? 24.485 1.690 -26.817 1.00 82.12 104 VAL A CA 1
ATOM 760 C C . VAL A 1 104 ? 25.787 2.319 -26.325 1.00 82.12 104 VAL A C 1
ATOM 762 O O . VAL A 1 104 ? 26.874 1.975 -26.786 1.00 82.12 104 VAL A O 1
ATOM 765 N N . ARG A 1 105 ? 25.691 3.215 -25.338 1.00 80.06 105 ARG A N 1
ATOM 766 C CA . ARG A 1 105 ? 26.859 3.866 -24.702 1.00 80.06 105 ARG A CA 1
ATOM 767 C C . ARG A 1 105 ? 27.259 3.252 -23.361 1.00 80.06 105 ARG A C 1
ATOM 769 O O . ARG A 1 105 ? 28.197 3.720 -22.717 1.00 80.06 105 ARG A O 1
ATOM 776 N N . ILE A 1 106 ? 26.542 2.220 -22.930 1.00 80.62 106 ILE A N 1
ATOM 777 C CA . ILE A 1 106 ? 26.733 1.580 -21.630 1.00 80.62 106 ILE A CA 1
ATOM 778 C C . ILE A 1 106 ? 27.919 0.632 -21.712 1.00 80.62 106 ILE A C 1
ATOM 780 O O . ILE A 1 106 ? 28.005 -0.200 -22.613 1.00 80.62 106 ILE A O 1
ATOM 784 N N . ARG A 1 107 ? 28.830 0.750 -20.749 1.00 83.44 107 ARG A N 1
ATOM 785 C CA . ARG A 1 107 ? 29.966 -0.157 -20.587 1.00 83.44 107 ARG A CA 1
ATOM 786 C C . ARG A 1 107 ? 29.763 -1.002 -19.328 1.00 83.44 107 ARG A C 1
ATOM 788 O O . ARG A 1 107 ? 29.195 -0.489 -18.362 1.00 83.44 107 ARG A O 1
ATOM 795 N N . PRO A 1 108 ? 30.232 -2.260 -19.295 1.00 82.44 108 PRO A N 1
ATOM 796 C CA . PRO A 1 108 ? 30.248 -3.047 -18.066 1.00 82.44 108 PRO A CA 1
ATOM 797 C C . PRO A 1 108 ? 30.938 -2.271 -16.933 1.00 82.44 108 PRO A C 1
ATOM 799 O O . PRO A 1 108 ? 32.021 -1.724 -17.131 1.00 82.44 108 PRO A O 1
ATOM 802 N N . GLY A 1 109 ? 30.289 -2.186 -15.770 1.00 84.50 109 GLY A N 1
ATOM 803 C CA . GLY A 1 109 ? 30.763 -1.399 -14.622 1.00 84.50 109 GLY A CA 1
ATOM 804 C C . GLY A 1 109 ? 30.322 0.071 -14.604 1.00 84.50 109 GLY A C 1
ATOM 805 O O . GLY A 1 109 ? 30.568 0.757 -13.615 1.00 84.50 109 GLY A O 1
ATOM 806 N N . ALA A 1 110 ? 29.645 0.566 -15.645 1.00 82.06 110 ALA A N 1
ATOM 807 C CA . ALA A 1 110 ? 29.023 1.887 -15.608 1.00 82.06 110 ALA A CA 1
ATOM 808 C C . ALA A 1 110 ? 27.794 1.881 -14.682 1.00 82.06 110 ALA A C 1
ATOM 810 O O . ALA A 1 110 ? 26.943 0.996 -14.767 1.00 82.06 110 ALA A O 1
ATOM 811 N N . VAL A 1 111 ? 27.693 2.886 -13.812 1.00 82.38 111 VAL A N 1
ATOM 812 C CA . VAL A 1 111 ? 26.553 3.064 -12.902 1.00 82.38 111 VAL A CA 1
ATOM 813 C C . VAL A 1 111 ? 25.436 3.814 -13.628 1.00 82.38 111 VAL A C 1
ATOM 815 O O . VAL A 1 111 ? 25.691 4.820 -14.290 1.00 82.38 111 VAL A O 1
ATOM 818 N N . MET A 1 112 ? 24.196 3.342 -13.488 1.00 79.56 112 MET A N 1
ATOM 819 C CA . MET A 1 112 ? 23.000 4.019 -13.993 1.00 79.56 112 MET A CA 1
ATOM 820 C C . MET A 1 112 ? 22.052 4.377 -12.856 1.00 79.56 112 MET A C 1
ATOM 822 O O . MET A 1 112 ? 21.794 3.566 -11.970 1.00 79.56 112 MET A O 1
ATOM 826 N N . ASN A 1 113 ? 21.508 5.591 -12.915 1.00 83.12 113 ASN A N 1
ATOM 827 C CA . ASN A 1 113 ? 20.500 6.060 -11.972 1.00 83.12 113 ASN A CA 1
ATOM 828 C C . ASN A 1 113 ? 19.094 5.690 -12.454 1.00 83.12 113 ASN A C 1
ATOM 830 O O . ASN A 1 113 ? 18.809 5.705 -13.654 1.00 83.12 113 ASN A O 1
ATOM 834 N N . ALA A 1 114 ? 18.199 5.411 -11.505 1.00 81.38 114 ALA A N 1
ATOM 835 C CA . ALA A 1 114 ? 16.797 5.142 -11.797 1.00 81.38 114 ALA A CA 1
ATOM 836 C C . ALA A 1 114 ? 16.151 6.320 -12.548 1.00 81.38 114 ALA A C 1
ATOM 838 O O . ALA A 1 114 ? 16.346 7.482 -12.192 1.00 81.38 114 ALA A O 1
ATOM 839 N N . GLY A 1 115 ? 15.375 6.008 -13.588 1.00 79.88 115 GLY A N 1
ATOM 840 C CA . GLY A 1 115 ? 14.664 6.995 -14.406 1.00 79.88 115 GLY A CA 1
ATOM 841 C C . GLY A 1 115 ? 15.464 7.580 -15.575 1.00 79.88 115 GLY A C 1
ATOM 842 O O . GLY A 1 115 ? 14.879 8.279 -16.399 1.00 79.88 115 GLY A O 1
ATOM 843 N N . MET A 1 116 ? 16.762 7.280 -15.700 1.00 81.62 116 MET A N 1
ATOM 844 C CA . MET A 1 116 ? 17.536 7.676 -16.879 1.00 81.62 116 MET A CA 1
ATOM 845 C C . MET A 1 116 ? 17.353 6.666 -18.022 1.00 81.62 116 MET A C 1
ATOM 847 O O . MET A 1 116 ? 17.434 5.459 -17.783 1.00 81.62 116 MET A O 1
ATOM 851 N N . PRO A 1 117 ? 17.135 7.123 -19.270 1.00 80.12 117 PRO A N 1
ATOM 852 C CA . PRO A 1 117 ? 17.056 6.226 -20.415 1.00 80.12 117 PRO A CA 1
ATOM 853 C C . PRO A 1 117 ? 18.419 5.568 -20.658 1.00 80.12 117 PRO A C 1
ATOM 855 O O . PRO A 1 117 ? 19.431 6.251 -20.810 1.00 80.12 117 PRO A O 1
ATOM 858 N N . ALA A 1 118 ? 18.434 4.236 -20.691 1.00 80.31 118 ALA A N 1
ATOM 859 C CA . ALA A 1 118 ? 19.652 3.450 -20.857 1.00 80.31 118 ALA A CA 1
ATOM 860 C C . ALA A 1 118 ? 20.128 3.452 -22.322 1.00 80.31 118 ALA A C 1
ATOM 862 O O . ALA A 1 118 ? 21.268 3.806 -22.621 1.00 80.31 118 ALA A O 1
ATOM 863 N N . PHE A 1 119 ? 19.228 3.089 -23.235 1.00 84.19 119 PHE A N 1
ATOM 864 C CA . PHE A 1 119 ? 19.440 3.091 -24.679 1.00 84.19 119 PHE A CA 1
ATOM 865 C C . PHE A 1 119 ? 18.092 3.223 -25.403 1.00 84.19 119 PHE A C 1
ATOM 867 O O . PHE A 1 119 ? 17.063 2.793 -24.872 1.00 84.19 119 PHE A O 1
ATOM 874 N N . PRO A 1 120 ? 18.065 3.811 -26.607 1.00 85.06 120 PRO A N 1
ATOM 875 C CA . PRO A 1 120 ? 16.881 3.796 -27.450 1.00 85.06 120 PRO A CA 1
ATOM 876 C C . PRO A 1 120 ? 16.637 2.398 -28.039 1.00 85.06 120 PRO A C 1
ATOM 878 O O . PRO A 1 120 ? 17.535 1.755 -28.587 1.00 85.06 120 PRO A O 1
ATOM 881 N N . LEU A 1 121 ? 15.384 1.950 -27.961 1.00 86.38 121 LEU A N 1
ATOM 882 C CA . LEU A 1 121 ? 14.885 0.769 -28.659 1.00 86.38 121 LEU A CA 1
ATOM 883 C C . LEU A 1 121 ? 14.027 1.218 -29.845 1.00 86.38 121 LEU A C 1
ATOM 885 O O . LEU A 1 121 ? 13.091 2.000 -29.679 1.00 86.38 121 LEU A O 1
ATOM 889 N N . VAL A 1 122 ? 14.342 0.716 -31.036 1.00 85.12 122 VAL A N 1
ATOM 890 C CA . VAL A 1 122 ? 13.570 0.951 -32.259 1.00 85.12 122 VAL A CA 1
ATOM 891 C C . VAL A 1 122 ? 12.701 -0.273 -32.526 1.00 85.12 122 VAL A C 1
ATOM 893 O O . VAL A 1 122 ? 13.218 -1.340 -32.850 1.00 85.12 122 VAL A O 1
ATOM 896 N N . GLU A 1 123 ? 11.384 -0.128 -32.390 1.00 84.81 123 GLU A N 1
ATOM 897 C CA . GLU A 1 123 ? 10.430 -1.217 -32.622 1.00 84.81 123 GLU A CA 1
ATOM 898 C C . GLU A 1 123 ? 10.467 -1.720 -34.074 1.00 84.81 123 GLU A C 1
ATOM 900 O O . GLU A 1 123 ? 10.566 -0.950 -35.032 1.00 84.81 123 GLU A O 1
ATOM 905 N N . SER A 1 124 ? 10.332 -3.036 -34.239 1.00 82.62 124 SER A N 1
ATOM 906 C CA . SER A 1 124 ? 10.280 -3.714 -35.545 1.00 82.62 124 SER A CA 1
ATOM 907 C C . SER A 1 124 ? 8.903 -3.655 -36.229 1.00 82.62 124 SER A C 1
ATOM 909 O O . SER A 1 124 ? 8.733 -4.190 -37.325 1.00 82.62 124 SER A O 1
ATOM 911 N N . GLY A 1 125 ? 7.921 -3.012 -35.587 1.00 81.44 125 GLY A N 1
ATOM 912 C CA . GLY A 1 125 ? 6.540 -2.900 -36.054 1.00 81.44 125 GLY A CA 1
ATOM 913 C C . GLY A 1 125 ? 6.361 -2.064 -37.332 1.00 81.44 125 GLY A C 1
ATOM 914 O O . GLY A 1 125 ? 7.323 -1.728 -38.016 1.00 81.44 125 GLY A O 1
ATOM 915 N N . PRO A 1 126 ? 5.118 -1.714 -37.711 1.00 78.50 126 PRO A N 1
ATOM 916 C CA . PRO A 1 126 ? 4.854 -0.927 -38.913 1.00 78.50 126 PRO A CA 1
ATOM 917 C C . PRO A 1 126 ? 5.411 0.496 -38.791 1.00 78.50 126 PRO A C 1
ATOM 919 O O . PRO A 1 126 ? 5.056 1.247 -37.883 1.00 78.50 126 PRO A O 1
ATOM 922 N N . TRP A 1 127 ? 6.245 0.891 -39.753 1.00 75.94 127 TRP A N 1
ATOM 923 C CA . TRP A 1 127 ? 6.875 2.209 -39.745 1.00 75.94 127 TRP A CA 1
ATOM 924 C C . TRP A 1 127 ? 5.864 3.283 -40.136 1.00 75.94 127 TRP A C 1
ATOM 926 O O . TRP A 1 127 ? 5.031 3.099 -41.030 1.00 75.94 127 TRP A O 1
ATOM 936 N N . TRP A 1 128 ? 5.954 4.428 -39.472 1.00 77.00 128 TRP A N 1
ATOM 937 C CA . TRP A 1 128 ? 5.156 5.604 -39.779 1.00 77.00 128 TRP A CA 1
ATOM 938 C C . TRP A 1 128 ? 6.068 6.725 -40.260 1.00 77.00 128 TRP A C 1
ATOM 940 O O . TRP A 1 128 ? 7.229 6.831 -39.874 1.00 77.00 128 TRP A O 1
ATOM 950 N N . VAL A 1 129 ? 5.531 7.553 -41.146 1.00 76.88 129 VAL A N 1
ATOM 951 C CA . VAL A 1 129 ? 6.256 8.661 -41.760 1.00 76.88 129 VAL A CA 1
ATOM 952 C C . VAL A 1 129 ? 5.482 9.914 -41.432 1.00 76.88 129 VAL A C 1
ATOM 954 O O . VAL A 1 129 ? 4.301 10.010 -41.774 1.00 76.88 129 VAL A O 1
ATOM 957 N N . ASN A 1 130 ? 6.128 10.864 -40.764 1.00 79.94 130 ASN A N 1
ATOM 958 C CA . ASN A 1 130 ? 5.536 12.176 -40.583 1.00 79.94 130 ASN A CA 1
ATOM 959 C C . ASN A 1 130 ? 5.809 13.022 -41.828 1.00 79.94 130 ASN A C 1
ATOM 961 O O . ASN A 1 130 ? 6.964 13.238 -42.194 1.00 79.94 130 ASN A O 1
ATOM 965 N N . ALA A 1 131 ? 4.748 13.483 -42.479 1.00 77.06 131 ALA A N 1
ATOM 966 C CA . ALA A 1 131 ? 4.833 14.366 -43.628 1.00 77.06 131 ALA A CA 1
ATOM 967 C C . ALA A 1 131 ? 4.073 15.652 -43.311 1.00 77.06 131 ALA A C 1
ATOM 969 O O . ALA A 1 131 ? 2.855 15.643 -43.131 1.00 77.06 131 ALA A O 1
ATOM 970 N N . ASN A 1 132 ? 4.805 16.763 -43.257 1.00 78.81 132 ASN A N 1
ATOM 971 C CA . ASN A 1 132 ? 4.216 18.083 -43.091 1.00 78.81 132 ASN A CA 1
ATOM 972 C C . ASN A 1 132 ? 3.598 18.518 -44.424 1.00 78.81 132 ASN A C 1
ATOM 974 O O . ASN A 1 132 ? 4.307 18.925 -45.344 1.00 78.81 132 ASN A O 1
ATOM 978 N N . PHE A 1 133 ? 2.275 18.416 -44.535 1.00 76.81 133 PHE A N 1
ATOM 979 C CA . PHE A 1 133 ? 1.525 18.956 -45.668 1.00 76.81 133 PHE A CA 1
ATOM 980 C C . PHE A 1 133 ? 1.112 20.400 -45.384 1.00 76.81 133 PHE A C 1
ATOM 982 O O . PHE A 1 133 ? 0.786 20.749 -44.251 1.00 76.81 133 PHE A O 1
ATOM 989 N N . LYS A 1 134 ? 1.105 21.249 -46.415 1.00 78.31 134 LYS A N 1
ATOM 990 C CA . LYS A 1 134 ? 0.526 22.592 -46.303 1.00 78.31 134 LYS A CA 1
ATOM 991 C C . LYS A 1 134 ? -0.988 22.466 -46.140 1.00 78.31 134 LYS A C 1
ATOM 993 O O . LYS A 1 134 ? -1.607 21.626 -46.788 1.00 78.31 134 LYS A O 1
ATOM 998 N N . GLU A 1 135 ? -1.588 23.339 -45.337 1.00 73.62 135 GLU A N 1
ATOM 999 C CA . GLU A 1 135 ? -3.037 23.348 -45.082 1.00 73.62 135 GLU A CA 1
ATOM 1000 C C . GLU A 1 135 ? -3.859 23.423 -46.383 1.00 73.62 135 GLU A C 1
ATOM 1002 O O . GLU A 1 135 ? -4.858 22.727 -46.549 1.00 73.62 135 GLU A O 1
ATOM 1007 N N . THR A 1 136 ? -3.379 24.194 -47.364 1.00 76.19 136 THR A N 1
ATOM 1008 C CA . THR A 1 136 ? -3.997 24.314 -48.695 1.00 76.19 136 THR A CA 1
ATOM 1009 C C . THR A 1 136 ? -4.000 22.990 -49.468 1.00 76.19 136 THR A C 1
ATOM 1011 O O . THR A 1 136 ? -4.934 22.707 -50.216 1.00 76.19 136 THR A O 1
ATOM 1014 N N . ASP A 1 137 ? -2.987 22.150 -49.258 1.00 71.44 137 ASP A N 1
ATOM 1015 C CA . ASP A 1 137 ? -2.842 20.854 -49.923 1.00 71.44 137 ASP A CA 1
ATOM 1016 C C . ASP A 1 137 ? -3.573 19.729 -49.171 1.00 71.44 137 ASP A C 1
ATOM 1018 O O . ASP A 1 137 ? -3.872 18.681 -49.753 1.00 71.44 137 ASP A O 1
ATOM 1022 N N . LEU A 1 138 ? -3.933 19.952 -47.901 1.00 73.00 138 LEU A N 1
ATOM 1023 C CA . LEU A 1 138 ? -4.630 18.979 -47.060 1.00 73.00 138 LEU A CA 1
ATOM 1024 C C . LEU A 1 138 ? -6.025 18.637 -47.606 1.00 73.00 138 LEU A C 1
ATOM 1026 O O . LEU A 1 138 ? -6.444 17.481 -47.544 1.00 73.00 138 LEU A O 1
ATOM 1030 N N . GLN A 1 139 ? -6.706 19.602 -48.239 1.00 72.44 139 GLN A N 1
ATOM 1031 C CA . GLN A 1 139 ? -8.022 19.398 -48.868 1.00 72.44 139 GLN A CA 1
ATOM 1032 C C . GLN A 1 139 ? -8.004 18.325 -49.973 1.00 72.44 139 GLN A C 1
ATOM 1034 O O . GLN A 1 139 ? -9.025 17.700 -50.263 1.00 72.44 139 GLN A O 1
ATOM 1039 N N . ARG A 1 140 ? -6.840 18.074 -50.587 1.00 75.56 140 ARG A N 1
ATOM 1040 C CA . ARG A 1 140 ? -6.669 17.099 -51.679 1.00 75.56 140 ARG A CA 1
ATOM 1041 C C . ARG A 1 140 ? -6.281 15.702 -51.171 1.00 75.56 140 ARG A C 1
ATOM 1043 O O . ARG A 1 140 ? -6.150 14.763 -51.967 1.00 75.56 140 ARG A O 1
ATOM 1050 N N . ILE A 1 141 ? -6.113 15.535 -49.857 1.00 73.56 141 ILE A N 1
ATOM 1051 C CA . ILE A 1 141 ? -5.676 14.289 -49.221 1.00 73.56 141 ILE A CA 1
ATOM 1052 C C . ILE A 1 141 ? -6.866 13.607 -48.538 1.00 73.56 141 ILE A C 1
ATOM 1054 O O . ILE A 1 141 ? -7.418 14.085 -47.553 1.00 73.56 141 ILE A O 1
ATOM 1058 N N . ARG A 1 142 ? -7.247 12.424 -49.037 1.00 74.50 142 ARG A N 1
ATOM 1059 C CA . ARG A 1 142 ? -8.274 11.579 -48.408 1.00 74.50 142 ARG A CA 1
ATOM 1060 C C . ARG A 1 142 ? -7.642 10.591 -47.426 1.00 74.50 142 ARG A C 1
ATOM 1062 O O . ARG A 1 142 ? -6.729 9.846 -47.800 1.00 74.50 142 ARG A O 1
ATOM 1069 N N . LYS A 1 143 ? -8.154 10.548 -46.188 1.00 75.06 143 LYS A N 1
ATOM 1070 C CA . LYS A 1 143 ? -7.761 9.561 -45.162 1.00 75.06 143 LYS A CA 1
ATOM 1071 C C . LYS A 1 143 ? -7.959 8.139 -45.705 1.00 75.06 143 LYS A C 1
ATOM 1073 O O . LYS A 1 143 ? -8.968 7.861 -46.344 1.00 75.06 143 LYS A O 1
ATOM 1078 N N . GLY A 1 144 ? -6.989 7.251 -45.483 1.00 70.31 144 GLY A N 1
ATOM 1079 C CA . GLY A 1 144 ? -7.039 5.864 -45.962 1.00 70.31 144 GLY A CA 1
ATOM 1080 C C . GLY A 1 144 ? -6.688 5.657 -47.440 1.00 70.31 144 GLY A C 1
ATOM 1081 O O . GLY A 1 144 ? -6.631 4.509 -47.879 1.00 70.31 144 GLY A O 1
ATOM 1082 N N . SER A 1 145 ? -6.409 6.720 -48.204 1.00 71.81 145 SER A N 1
ATOM 1083 C CA . SER A 1 145 ? -5.974 6.574 -49.597 1.00 71.81 145 SER A CA 1
ATOM 1084 C C . SER A 1 145 ? -4.592 5.909 -49.688 1.00 71.81 145 SER A C 1
ATOM 1086 O O . SER A 1 145 ? -3.695 6.180 -48.885 1.00 71.81 145 SER A O 1
ATOM 1088 N N . ARG A 1 146 ? -4.442 4.993 -50.655 1.00 70.56 146 ARG A N 1
ATOM 1089 C CA . ARG A 1 146 ? -3.198 4.263 -50.928 1.00 70.56 146 ARG A CA 1
ATOM 1090 C C . ARG A 1 146 ? -2.473 4.981 -52.058 1.00 70.56 146 ARG A C 1
ATOM 1092 O O . ARG A 1 146 ? -2.922 4.921 -53.200 1.00 70.56 146 ARG A O 1
ATOM 1099 N N . ARG A 1 147 ? -1.394 5.694 -51.739 1.00 67.88 147 ARG A N 1
ATOM 1100 C CA . ARG A 1 147 ? -0.596 6.432 -52.729 1.00 67.88 147 ARG A CA 1
ATOM 1101 C C . ARG A 1 147 ? 0.782 5.782 -52.892 1.00 67.88 147 ARG A C 1
ATOM 1103 O O . ARG A 1 147 ? 1.311 5.272 -51.902 1.00 67.88 147 ARG A O 1
ATOM 1110 N N . PRO A 1 148 ? 1.341 5.751 -54.114 1.00 68.12 148 PRO A N 1
ATOM 1111 C CA . PRO A 1 148 ? 2.729 5.359 -54.306 1.00 68.12 148 PRO A CA 1
ATOM 1112 C C . PRO A 1 148 ? 3.627 6.406 -53.645 1.00 68.12 148 PRO A C 1
ATOM 1114 O O . PRO A 1 148 ? 3.458 7.603 -53.875 1.00 68.12 148 PRO A O 1
ATOM 1117 N N . SER A 1 149 ? 4.555 5.954 -52.808 1.00 65.50 149 SER A N 1
ATOM 1118 C CA . SER A 1 149 ? 5.622 6.791 -52.263 1.00 65.50 149 SER A CA 1
ATOM 1119 C C . SER A 1 149 ? 6.947 6.346 -52.864 1.00 65.50 149 SER A C 1
ATOM 1121 O O . SER A 1 149 ? 7.304 5.171 -52.766 1.00 65.50 149 SER A O 1
ATOM 1123 N N . SER A 1 150 ? 7.669 7.277 -53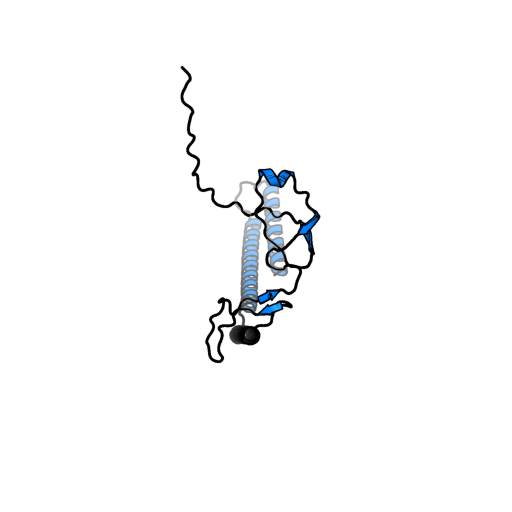.481 1.00 68.19 150 SER A N 1
ATOM 1124 C CA . SER A 1 150 ? 9.063 7.087 -53.875 1.00 68.19 150 SER A CA 1
ATOM 1125 C C . SER A 1 150 ? 9.965 7.687 -52.804 1.00 68.19 150 SER A C 1
ATOM 1127 O O . SER A 1 150 ? 9.787 8.843 -52.419 1.00 68.19 150 SER A O 1
ATOM 1129 N N . TRP A 1 151 ? 10.935 6.911 -52.338 1.00 60.09 151 TRP A N 1
ATOM 1130 C CA . TRP A 1 151 ? 11.937 7.359 -51.382 1.00 60.09 151 TRP A CA 1
ATOM 1131 C C . TRP A 1 151 ? 13.199 7.749 -52.140 1.00 60.09 151 TRP A C 1
ATOM 1133 O O . TRP A 1 151 ? 13.816 6.899 -52.770 1.00 60.09 151 TRP A O 1
ATOM 1143 N N . THR A 1 152 ? 13.604 9.017 -52.073 1.00 61.69 152 THR A N 1
ATOM 1144 C CA . THR A 1 152 ? 14.790 9.505 -52.799 1.00 61.69 152 THR A CA 1
ATOM 1145 C C . THR A 1 152 ? 16.079 8.783 -52.380 1.00 61.69 152 THR A C 1
ATOM 1147 O O . THR A 1 152 ? 16.989 8.646 -53.188 1.00 61.69 152 THR A O 1
ATOM 1150 N N . CYS A 1 153 ? 16.151 8.263 -51.150 1.00 58.47 153 CYS A N 1
ATOM 1151 C CA . CYS A 1 153 ? 17.334 7.566 -50.631 1.00 58.47 153 CYS A CA 1
ATOM 1152 C C . CYS A 1 153 ? 17.415 6.072 -51.003 1.00 58.47 153 CYS A C 1
ATOM 1154 O O . CYS A 1 153 ? 18.438 5.451 -50.733 1.00 58.47 153 CYS A O 1
ATOM 1156 N N . ILE A 1 154 ? 16.367 5.474 -51.588 1.00 59.19 154 ILE A N 1
ATOM 1157 C CA . ILE A 1 154 ? 16.347 4.049 -51.964 1.00 59.19 154 ILE A CA 1
ATOM 1158 C C . ILE A 1 154 ? 15.854 3.949 -53.414 1.00 59.19 154 ILE A C 1
ATOM 1160 O O . ILE A 1 154 ? 14.645 4.013 -53.651 1.00 59.19 154 ILE A O 1
ATOM 1164 N N . PRO A 1 155 ? 16.753 3.794 -54.403 1.00 51.28 155 PRO A N 1
ATOM 1165 C CA . PRO A 1 155 ? 16.396 3.980 -55.808 1.00 51.28 155 PRO A CA 1
ATOM 1166 C C . PRO A 1 155 ? 15.538 2.870 -56.441 1.00 51.28 155 PRO A C 1
ATOM 1168 O O . PRO A 1 155 ? 15.259 2.950 -57.632 1.00 51.28 155 PRO A O 1
ATOM 1171 N N . ALA A 1 156 ? 15.063 1.853 -55.712 1.00 53.84 156 ALA A N 1
ATOM 1172 C CA . ALA A 1 156 ? 14.269 0.795 -56.343 1.00 53.84 156 ALA A CA 1
ATOM 1173 C C . ALA A 1 156 ? 13.319 0.048 -55.394 1.00 53.84 156 ALA A C 1
ATOM 1175 O O . ALA A 1 156 ? 13.575 -1.100 -55.055 1.00 53.84 156 ALA A O 1
ATOM 1176 N N . THR A 1 157 ? 12.191 0.657 -55.003 1.00 59.06 157 THR A N 1
ATOM 1177 C CA . THR A 1 157 ? 10.870 -0.024 -54.944 1.00 59.06 157 THR A CA 1
ATOM 1178 C C . THR A 1 157 ? 9.748 0.977 -54.624 1.00 59.06 157 THR A C 1
ATOM 1180 O O . THR A 1 157 ? 9.802 1.631 -53.580 1.00 59.06 157 THR A O 1
ATOM 1183 N N . PRO A 1 158 ? 8.687 1.102 -55.448 1.00 61.25 158 PRO A N 1
ATOM 1184 C CA . PRO A 1 158 ? 7.500 1.855 -55.054 1.00 61.25 158 PRO A CA 1
ATOM 1185 C C . PRO A 1 158 ? 6.755 1.091 -53.951 1.00 61.25 158 PRO A C 1
ATOM 1187 O O . PRO A 1 158 ? 6.099 0.078 -54.201 1.00 61.25 158 PRO A O 1
ATOM 1190 N N . SER A 1 159 ? 6.842 1.577 -52.714 1.00 62.09 159 SER A N 1
ATOM 1191 C CA . SER A 1 159 ? 6.081 1.033 -51.589 1.00 62.09 159 SER A CA 1
ATOM 1192 C C . SER A 1 159 ? 4.710 1.708 -51.493 1.00 62.09 159 SER A C 1
ATOM 1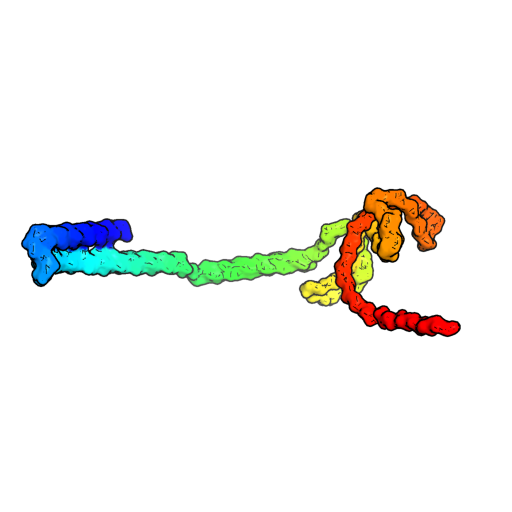194 O O . SER A 1 159 ? 4.524 2.879 -51.836 1.00 62.09 159 SER A O 1
ATOM 1196 N N . ARG A 1 160 ? 3.697 0.940 -51.077 1.00 70.50 160 ARG A N 1
ATOM 1197 C CA . ARG A 1 160 ? 2.327 1.441 -50.912 1.00 70.50 160 ARG A CA 1
ATOM 1198 C C . ARG A 1 160 ? 2.069 1.771 -49.447 1.00 70.50 160 ARG A C 1
ATOM 1200 O O . ARG A 1 160 ? 1.931 0.858 -48.634 1.00 70.50 160 ARG A O 1
ATOM 1207 N N . VAL A 1 161 ? 1.895 3.052 -49.140 1.00 71.50 161 VAL A N 1
ATOM 1208 C CA . VAL A 1 161 ? 1.632 3.541 -47.778 1.00 71.50 161 VAL A CA 1
ATOM 1209 C C . VAL A 1 161 ? 0.135 3.796 -47.576 1.00 71.50 161 VAL A C 1
ATOM 1211 O O . VAL A 1 161 ? -0.583 4.165 -48.511 1.00 71.50 161 VAL A O 1
ATOM 1214 N N . ARG A 1 162 ? -0.357 3.572 -46.351 1.00 76.06 162 ARG A N 1
ATOM 1215 C CA . ARG A 1 162 ? -1.716 3.941 -45.928 1.00 76.06 162 ARG A CA 1
ATOM 1216 C C . ARG A 1 162 ? -1.653 5.249 -45.144 1.00 76.06 162 ARG A C 1
ATOM 1218 O O . ARG A 1 162 ? -1.015 5.300 -44.098 1.00 76.06 162 ARG A O 1
ATOM 1225 N N . LEU A 1 163 ? -2.365 6.273 -45.608 1.00 74.62 163 LEU A N 1
ATOM 1226 C CA . LEU A 1 163 ? -2.429 7.553 -44.903 1.00 74.62 163 LEU A CA 1
ATOM 1227 C C . LEU A 1 163 ? -3.340 7.462 -43.671 1.00 74.62 163 LEU A C 1
ATOM 1229 O O . LEU A 1 163 ? -4.535 7.167 -43.796 1.00 74.62 163 LEU A O 1
ATOM 1233 N N . ARG A 1 164 ? -2.786 7.764 -42.494 1.00 70.12 164 ARG A N 1
ATOM 1234 C CA . ARG A 1 164 ? -3.542 8.088 -41.277 1.00 70.12 164 ARG A CA 1
ATOM 1235 C C . ARG A 1 164 ? -3.415 9.582 -41.019 1.00 70.12 164 ARG A C 1
ATOM 1237 O O . ARG A 1 164 ? -2.335 10.137 -41.157 1.00 70.12 164 ARG A O 1
ATOM 1244 N N . ALA A 1 165 ? -4.521 10.220 -40.658 1.00 67.81 165 ALA A N 1
ATOM 1245 C CA . ALA A 1 165 ? -4.484 11.603 -40.211 1.00 67.81 165 ALA A CA 1
ATOM 1246 C C . ALA A 1 165 ? -4.318 11.633 -38.695 1.00 67.81 165 ALA A C 1
ATOM 1248 O O . ALA A 1 165 ? -5.154 11.070 -37.985 1.00 67.81 165 ALA A O 1
ATOM 1249 N N . SER A 1 166 ? -3.283 12.318 -38.229 1.00 66.06 166 SER A N 1
ATOM 1250 C CA . SER A 1 166 ? -3.140 12.776 -36.852 1.00 66.06 166 SER A CA 1
ATOM 1251 C C . SER A 1 166 ? -3.253 14.299 -36.847 1.00 66.06 166 SER A C 1
ATOM 1253 O O . SER A 1 166 ? -2.694 14.970 -37.712 1.00 66.06 166 SER A O 1
ATOM 1255 N N . ALA A 1 167 ? -4.017 14.853 -35.909 1.00 57.91 167 ALA A N 1
ATOM 1256 C CA . ALA A 1 167 ? -3.956 16.283 -35.641 1.00 57.91 167 ALA A CA 1
ATOM 1257 C C . ALA A 1 167 ? -2.680 16.535 -34.820 1.00 57.91 167 ALA A C 1
ATOM 1259 O O . ALA A 1 167 ? -2.533 15.905 -33.767 1.00 57.91 167 ALA A O 1
ATOM 1260 N N . PRO A 1 168 ? -1.734 17.378 -35.273 1.00 59.03 168 PRO A N 1
ATOM 1261 C CA . PRO A 1 168 ? -0.613 17.758 -34.427 1.00 59.03 168 PRO A CA 1
ATOM 1262 C C . PRO A 1 168 ? -1.133 18.558 -33.224 1.00 59.03 168 PRO A C 1
ATOM 1264 O O . PRO A 1 168 ? -2.105 19.307 -33.342 1.00 59.03 168 PRO A O 1
ATOM 1267 N N . ALA A 1 169 ? -0.486 18.414 -32.065 1.00 47.88 169 ALA A N 1
ATOM 1268 C CA . ALA A 1 169 ? -0.714 19.327 -30.947 1.00 47.88 169 ALA A CA 1
ATOM 1269 C C . ALA A 1 169 ? -0.442 20.775 -31.416 1.00 47.88 169 ALA A C 1
ATOM 1271 O O . ALA A 1 169 ? 0.509 20.984 -32.178 1.00 47.88 169 ALA A O 1
ATOM 1272 N N . PRO A 1 170 ? -1.259 21.771 -31.020 1.00 52.16 170 PRO A N 1
ATOM 1273 C CA . PRO A 1 170 ? -1.090 23.140 -31.491 1.00 52.16 170 PRO A CA 1
ATOM 1274 C C . PRO A 1 170 ? 0.278 23.679 -31.056 1.00 52.16 170 PRO A C 1
ATOM 1276 O O . PRO A 1 170 ? 0.565 23.792 -29.866 1.00 52.16 170 PRO A O 1
ATOM 1279 N N . ALA A 1 171 ? 1.131 24.008 -32.027 1.00 49.19 171 ALA A N 1
ATOM 1280 C CA . ALA A 1 171 ? 2.382 24.708 -31.767 1.00 49.19 171 ALA A CA 1
ATOM 1281 C C . ALA A 1 171 ? 2.090 26.158 -31.325 1.00 49.19 171 ALA A C 1
ATOM 1283 O O . ALA A 1 171 ? 1.137 26.764 -31.828 1.00 49.19 171 ALA A O 1
ATOM 1284 N N . PRO A 1 172 ? 2.891 26.757 -30.422 1.00 42.69 172 PRO A N 1
ATOM 1285 C CA . PRO A 1 172 ? 2.734 28.163 -30.067 1.00 42.69 172 PRO A CA 1
ATOM 1286 C C . PRO A 1 172 ? 3.011 29.041 -31.298 1.00 42.69 172 PRO A C 1
ATOM 1288 O O . PRO A 1 172 ? 4.127 29.095 -31.813 1.00 42.69 172 PRO A O 1
ATOM 1291 N N . PHE A 1 173 ? 1.973 29.712 -31.802 1.00 41.25 173 PHE A N 1
ATOM 1292 C CA . PHE A 1 173 ? 2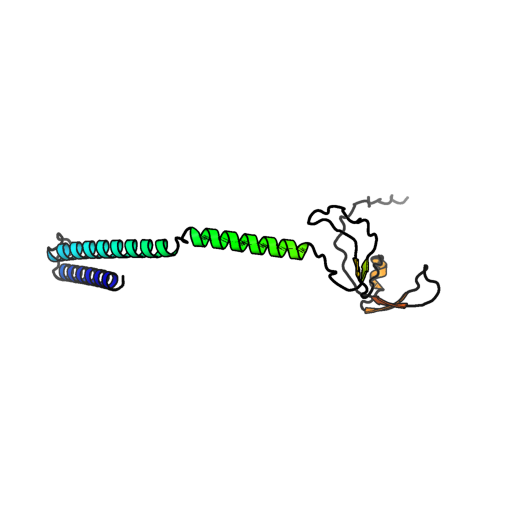.056 30.588 -32.971 1.00 41.25 173 PHE A CA 1
ATOM 1293 C C . PHE A 1 173 ? 3.002 31.775 -32.715 1.00 41.25 173 PHE A C 1
ATOM 1295 O O . PHE A 1 173 ? 2.676 32.684 -31.951 1.00 41.25 173 PHE A O 1
ATOM 1302 N N . SER A 1 174 ? 4.138 31.821 -33.417 1.00 39.44 174 SER A N 1
ATOM 1303 C CA . SER A 1 174 ? 4.967 33.027 -33.504 1.00 39.44 174 SER A CA 1
ATOM 1304 C C . SER A 1 174 ? 4.319 34.023 -34.478 1.00 39.44 174 SER A C 1
ATOM 1306 O O . SER A 1 174 ? 4.252 33.796 -35.690 1.00 39.44 174 SER A O 1
ATOM 1308 N N . ARG A 1 175 ? 3.761 35.118 -33.946 1.00 43.59 175 ARG A N 1
ATOM 1309 C CA . ARG A 1 175 ? 3.133 36.205 -34.719 1.00 43.59 175 ARG A CA 1
ATOM 1310 C C . ARG A 1 175 ? 4.195 36.995 -35.497 1.00 43.59 175 ARG A C 1
ATOM 1312 O O . ARG A 1 175 ? 4.709 37.984 -34.990 1.00 43.59 175 ARG A O 1
ATOM 1319 N N . CYS A 1 176 ? 4.461 36.623 -36.751 1.00 37.41 176 CYS A N 1
ATOM 1320 C CA . CYS A 1 176 ? 5.338 37.401 -37.647 1.00 37.41 176 CYS A CA 1
ATOM 1321 C C . CYS A 1 176 ? 4.628 38.144 -38.795 1.00 37.41 176 CYS A C 1
ATOM 1323 O O . CYS A 1 176 ? 5.274 38.904 -39.511 1.00 37.41 176 CYS A O 1
ATOM 1325 N N . CYS A 1 177 ? 3.312 38.011 -38.984 1.00 36.53 177 CYS A N 1
ATOM 1326 C CA . CYS A 1 177 ? 2.627 38.728 -40.070 1.00 36.53 177 CYS A CA 1
ATOM 1327 C C . CYS A 1 177 ? 2.139 40.119 -39.628 1.00 36.53 177 CYS A C 1
ATOM 1329 O O . CYS A 1 177 ? 0.994 40.298 -39.211 1.00 36.53 177 CYS A O 1
ATOM 1331 N N . ARG A 1 178 ? 3.017 41.124 -39.752 1.00 37.84 178 ARG A N 1
ATOM 1332 C CA . ARG A 1 178 ? 2.645 42.550 -39.783 1.00 37.84 178 ARG A CA 1
ATOM 1333 C C . ARG A 1 178 ? 1.847 42.794 -41.074 1.00 37.84 178 ARG A C 1
ATOM 1335 O O . ARG A 1 178 ? 2.377 42.588 -42.163 1.00 37.84 178 ARG A O 1
ATOM 1342 N N . ARG A 1 179 ? 0.579 43.210 -40.969 1.00 37.38 179 ARG A N 1
ATOM 1343 C CA . ARG A 1 179 ? -0.232 43.647 -42.122 1.00 37.38 179 ARG A CA 1
ATOM 1344 C C . ARG A 1 179 ? 0.474 44.826 -42.807 1.00 37.38 179 ARG A C 1
ATOM 1346 O O . ARG A 1 179 ? 0.622 45.874 -42.188 1.00 37.38 179 ARG A O 1
ATOM 1353 N N . ARG A 1 180 ? 0.895 44.673 -44.066 1.00 40.72 180 ARG A N 1
ATOM 1354 C CA . ARG A 1 180 ? 1.171 45.816 -44.951 1.00 40.72 180 ARG A CA 1
ATOM 1355 C C . ARG A 1 180 ? -0.154 46.225 -45.593 1.00 40.72 180 ARG A C 1
ATOM 1357 O O . ARG A 1 180 ? -0.743 45.433 -46.321 1.00 40.72 180 ARG A O 1
ATOM 1364 N N . THR A 1 181 ? -0.641 47.422 -45.290 1.00 47.69 181 THR A N 1
ATOM 1365 C CA . THR A 1 181 ? -1.714 48.079 -46.048 1.00 47.69 181 THR A CA 1
ATOM 1366 C C . THR A 1 181 ? -1.155 48.595 -47.383 1.00 47.69 181 THR A C 1
ATOM 1368 O O . THR A 1 181 ? -0.032 49.104 -47.393 1.00 47.69 181 THR A O 1
ATOM 1371 N N . PRO A 1 182 ? -1.881 48.460 -48.508 1.00 47.94 182 PRO A N 1
ATOM 1372 C CA . PRO A 1 182 ? -1.454 49.018 -49.792 1.00 47.94 182 PRO A CA 1
ATOM 1373 C C . PRO A 1 182 ? -1.694 50.543 -49.851 1.00 47.94 182 PRO A C 1
ATOM 1375 O O . PRO A 1 182 ? -2.649 51.016 -49.229 1.00 47.94 182 PRO A O 1
ATOM 1378 N N . PRO A 1 183 ? -0.861 51.325 -50.570 1.00 45.38 183 PRO A N 1
ATOM 1379 C CA . PRO A 1 183 ? -1.104 52.750 -50.788 1.00 45.38 183 PRO A CA 1
ATOM 1380 C C . PRO A 1 183 ? -2.179 52.992 -51.862 1.00 45.38 183 PRO A C 1
ATOM 1382 O O . PRO A 1 183 ? -2.343 52.196 -52.786 1.00 45.38 183 PRO A O 1
ATOM 1385 N N . ALA A 1 184 ? -2.910 54.097 -51.700 1.00 41.62 184 ALA A N 1
ATOM 1386 C CA . ALA A 1 184 ? -3.996 54.541 -52.566 1.00 41.62 184 ALA A CA 1
ATOM 1387 C C . ALA A 1 184 ? -3.494 55.038 -53.933 1.00 41.62 184 ALA A C 1
ATOM 1389 O O . ALA A 1 184 ? -2.437 55.657 -54.036 1.00 41.62 184 ALA A O 1
ATOM 1390 N N . THR A 1 185 ? -4.289 54.741 -54.956 1.00 48.19 185 THR A N 1
ATOM 1391 C CA . THR A 1 185 ? -4.125 55.079 -56.371 1.00 48.19 185 THR A CA 1
ATOM 1392 C C . THR A 1 185 ? -4.113 56.590 -56.628 1.00 48.19 185 THR A C 1
ATOM 1394 O O . THR A 1 185 ? -4.885 57.323 -56.009 1.00 48.19 185 THR A O 1
ATOM 1397 N N . GLY A 1 186 ? -3.304 57.013 -57.602 1.00 46.72 186 GLY A N 1
ATOM 1398 C CA . GLY A 1 186 ? -3.406 58.267 -58.350 1.00 46.72 186 GLY A CA 1
ATOM 1399 C C . GLY A 1 186 ? -3.079 57.985 -59.807 1.00 46.72 186 GLY A C 1
ATOM 1400 O O . GLY A 1 186 ? -2.089 57.247 -60.020 1.00 46.72 186 GLY A O 1
#